Protein AF-A0A096MB91-F1 (afdb_monomer_lite)

Radius of gyration: 25.68 Å; chains: 1; bounding box: 75×28×71 Å

Structure (mmCIF, N/CA/C/O backbone):
data_AF-A0A096MB91-F1
#
_entry.id   AF-A0A096MB91-F1
#
loop_
_atom_site.group_PDB
_atom_site.id
_atom_site.type_symbol
_atom_site.label_atom_id
_atom_site.label_alt_id
_atom_site.label_comp_id
_atom_site.label_asym_id
_atom_site.label_entity_id
_atom_site.label_seq_id
_atom_site.pdbx_PDB_ins_code
_atom_site.Cartn_x
_atom_site.Cartn_y
_atom_site.Cartn_z
_atom_site.occupancy
_atom_site.B_iso_or_equiv
_atom_site.auth_seq_id
_atom_site.auth_comp_id
_atom_site.auth_asym_id
_atom_site.auth_atom_id
_atom_site.pdbx_PDB_model_num
ATOM 1 N N . LEU A 1 1 ? -35.363 -5.393 25.969 1.00 53.12 1 LEU A N 1
ATOM 2 C CA . LEU A 1 1 ? -35.606 -4.004 25.509 1.00 53.12 1 LEU A CA 1
ATOM 3 C C . LEU A 1 1 ? -35.538 -3.944 23.986 1.00 53.12 1 LEU A C 1
ATOM 5 O O . LEU A 1 1 ? -34.618 -4.554 23.445 1.00 53.12 1 LEU A O 1
ATOM 9 N N . PRO A 1 2 ? -36.449 -3.215 23.316 1.00 60.97 2 PRO A N 1
ATOM 10 C CA . PRO A 1 2 ? -36.319 -2.873 21.897 1.00 60.97 2 PRO A CA 1
ATOM 11 C C . PRO A 1 2 ? -34.990 -2.137 21.621 1.00 60.97 2 PRO A C 1
ATOM 13 O O . PRO A 1 2 ? -34.540 -1.407 22.509 1.00 60.97 2 PRO A O 1
ATOM 16 N N . PRO A 1 3 ? -34.371 -2.281 20.432 1.00 60.69 3 PRO A N 1
ATOM 17 C CA . PRO A 1 3 ? -33.081 -1.657 20.105 1.00 60.69 3 PRO A CA 1
ATOM 18 C C . PRO A 1 3 ? -33.060 -0.135 20.301 1.00 60.69 3 PRO A C 1
ATOM 20 O O . PRO A 1 3 ? -32.132 0.398 20.900 1.00 60.69 3 PRO A O 1
ATOM 23 N N . THR A 1 4 ? -34.127 0.554 19.895 1.00 62.97 4 THR A N 1
ATOM 24 C CA . THR A 1 4 ? -34.265 2.016 20.013 1.00 62.97 4 THR A CA 1
ATOM 25 C C . THR A 1 4 ? -34.178 2.505 21.458 1.00 62.97 4 THR A C 1
ATOM 27 O O . THR A 1 4 ? -33.422 3.424 21.754 1.00 62.97 4 THR A O 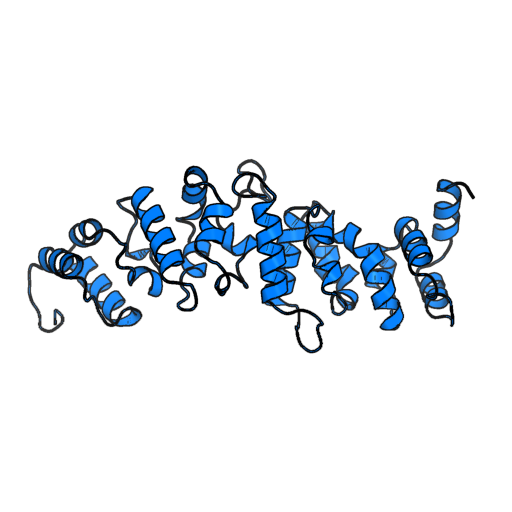1
ATOM 30 N N . ARG A 1 5 ? -34.839 1.815 22.395 1.00 73.69 5 ARG A N 1
ATOM 31 C CA . ARG A 1 5 ? -34.788 2.174 23.822 1.00 73.69 5 ARG A CA 1
ATOM 32 C C . ARG A 1 5 ? -33.426 1.923 24.476 1.00 73.69 5 ARG A C 1
ATOM 34 O O . ARG A 1 5 ? -33.130 2.532 25.497 1.00 73.69 5 ARG A O 1
ATOM 41 N N . LYS A 1 6 ? -32.602 1.017 23.928 1.00 76.12 6 LYS A N 1
ATOM 42 C CA . LYS A 1 6 ? -31.232 0.796 24.427 1.00 76.12 6 LYS A CA 1
ATOM 43 C C . LYS A 1 6 ? -30.333 1.982 24.090 1.00 76.12 6 LYS A C 1
ATOM 45 O O . LYS A 1 6 ? -29.601 2.437 24.958 1.00 76.12 6 LYS A O 1
ATOM 50 N N . SER A 1 7 ? -30.414 2.485 22.858 1.00 80.19 7 SER A N 1
ATOM 51 C CA . SER A 1 7 ? -29.640 3.658 22.444 1.00 80.19 7 SER A CA 1
ATOM 52 C C . SER A 1 7 ? -30.060 4.905 23.225 1.00 80.19 7 SER A C 1
ATOM 54 O O . SER A 1 7 ? -29.199 5.603 23.745 1.00 80.19 7 SER A O 1
ATOM 56 N N . GLU A 1 8 ? -31.362 5.148 23.407 1.00 83.62 8 GLU A N 1
ATOM 57 C CA . GLU A 1 8 ? -31.854 6.275 24.220 1.00 83.62 8 GLU A CA 1
ATOM 58 C C . GLU A 1 8 ? -31.266 6.271 25.639 1.00 83.62 8 GLU A C 1
ATOM 60 O O . GLU A 1 8 ? -30.781 7.299 26.101 1.00 83.62 8 GLU A O 1
ATOM 65 N N . LEU A 1 9 ? -31.245 5.108 26.299 1.00 84.12 9 LEU A N 1
ATOM 66 C CA . LEU A 1 9 ? -30.725 4.970 27.659 1.00 84.12 9 LEU A CA 1
ATOM 67 C C . LEU A 1 9 ? -29.193 5.055 27.731 1.00 84.12 9 LEU A C 1
ATOM 69 O O . LEU A 1 9 ? -28.655 5.654 28.652 1.00 84.12 9 LEU A O 1
ATOM 73 N N . LEU A 1 10 ? -28.467 4.491 26.763 1.00 87.88 10 LEU A N 1
ATOM 74 C CA . LEU A 1 10 ? -27.007 4.637 26.718 1.00 87.88 10 LEU A CA 1
ATOM 75 C C . LEU A 1 10 ? -26.597 6.097 26.508 1.00 87.88 10 LEU A C 1
ATOM 77 O O . LEU A 1 10 ? -25.613 6.550 27.080 1.00 87.88 10 LEU A O 1
ATOM 81 N N . ASN A 1 11 ? -27.371 6.849 25.728 1.00 89.12 11 ASN A N 1
ATOM 82 C CA . ASN A 1 11 ? -27.083 8.247 25.426 1.00 89.12 11 ASN A CA 1
ATOM 83 C C . ASN A 1 11 ? -27.442 9.227 26.556 1.00 89.12 11 ASN A C 1
ATOM 85 O O . ASN A 1 11 ? -27.149 10.413 26.423 1.00 89.12 11 ASN A O 1
ATOM 89 N N . THR A 1 12 ? -28.032 8.766 27.667 1.00 91.56 12 THR A N 1
ATOM 90 C CA . THR A 1 12 ? -28.132 9.584 28.891 1.00 91.56 12 THR A CA 1
ATOM 91 C C . THR A 1 12 ? -26.859 9.549 29.736 1.00 91.56 12 THR A C 1
ATOM 93 O O . THR A 1 12 ? -26.732 10.354 30.651 1.00 91.56 12 THR A O 1
ATOM 96 N N . ILE A 1 13 ? -25.943 8.616 29.458 1.00 93.06 13 ILE A N 1
ATOM 97 C CA . ILE A 1 13 ? -24.677 8.442 30.178 1.00 93.06 13 ILE A CA 1
ATOM 98 C C . ILE A 1 13 ? -23.615 9.342 29.531 1.00 93.06 13 ILE A C 1
ATOM 100 O O . ILE A 1 13 ? -23.506 9.402 28.305 1.00 93.06 13 ILE A O 1
ATOM 104 N N . SER A 1 14 ? -22.831 10.052 30.340 1.00 96.25 14 SER A N 1
ATOM 105 C CA . SER A 1 14 ? -21.675 10.827 29.874 1.00 96.25 14 SER A CA 1
ATOM 106 C C . SER A 1 14 ? -20.490 9.927 29.496 1.00 96.25 14 SER A C 1
ATOM 108 O O . SER A 1 14 ? -20.399 8.769 29.906 1.00 96.25 14 SER A O 1
ATOM 110 N N . THR A 1 15 ? -19.526 10.450 28.730 1.00 96.56 15 THR A N 1
ATOM 111 C CA . THR A 1 15 ? -18.317 9.686 28.365 1.00 96.56 15 THR A CA 1
ATOM 112 C C . THR A 1 15 ? -17.527 9.250 29.599 1.00 96.56 15 THR A C 1
ATOM 114 O O . THR A 1 15 ? -17.072 8.108 29.655 1.00 96.56 15 THR A O 1
ATOM 117 N N . SER A 1 16 ? -17.459 10.106 30.620 1.00 96.62 16 SER A N 1
ATOM 118 C CA . SER A 1 16 ? -16.726 9.831 31.854 1.00 96.62 16 SER A CA 1
ATOM 119 C C . SER A 1 16 ? -17.427 8.801 32.738 1.00 96.62 16 SER A C 1
ATOM 121 O O . SER A 1 16 ? -16.762 7.946 33.316 1.00 96.62 16 SER A O 1
ATOM 123 N N . GLU A 1 17 ? -18.762 8.811 32.812 1.00 95.81 17 GLU A N 1
ATOM 124 C CA . GLU A 1 17 ? -19.516 7.756 33.508 1.00 95.81 17 GLU A CA 1
ATOM 125 C C . GLU A 1 17 ? -19.355 6.399 32.811 1.00 95.81 17 GLU A C 1
ATOM 127 O O . GLU A 1 17 ? -19.150 5.383 33.478 1.00 95.81 17 GLU A O 1
ATOM 132 N N . LEU A 1 18 ? -19.380 6.372 31.472 1.00 95.44 18 LEU A N 1
ATOM 133 C CA . LEU A 1 18 ? -19.107 5.147 30.721 1.00 95.44 18 LEU A CA 1
ATOM 134 C C . LEU A 1 18 ? -17.671 4.654 30.963 1.00 95.44 18 LEU A C 1
ATOM 136 O O . LEU A 1 18 ? -17.459 3.458 31.151 1.00 95.44 18 LEU A O 1
ATOM 140 N N . SER A 1 19 ? -16.695 5.562 31.015 1.00 95.50 19 SER A N 1
ATOM 141 C CA . SER A 1 19 ? -15.292 5.235 31.302 1.00 95.50 19 SER A CA 1
ATOM 142 C C . SER A 1 19 ? -15.149 4.622 32.697 1.00 95.50 19 SER A C 1
ATOM 144 O O . SER A 1 19 ? -14.591 3.535 32.856 1.00 95.50 19 SER A O 1
ATOM 146 N N . GLN A 1 20 ? -15.760 5.248 33.707 1.00 94.75 20 GLN A N 1
ATOM 147 C CA . GLN A 1 20 ? -15.794 4.729 35.075 1.00 94.75 20 GLN A CA 1
ATOM 148 C C . GLN A 1 20 ? -16.428 3.341 35.161 1.00 94.75 20 GLN A C 1
ATOM 150 O O . GLN A 1 20 ? -15.918 2.501 35.902 1.00 94.75 20 GLN A O 1
ATOM 155 N N . PHE A 1 21 ? -17.509 3.093 34.414 1.00 93.31 21 PHE A N 1
ATOM 156 C CA . PHE A 1 21 ? -18.155 1.783 34.349 1.00 93.31 21 PHE A CA 1
ATOM 157 C C . PHE A 1 21 ? -17.230 0.721 33.746 1.00 93.31 21 PHE A C 1
ATOM 159 O O . PHE A 1 21 ? -17.054 -0.338 34.344 1.00 93.31 21 PHE A O 1
ATOM 166 N N . LEU A 1 22 ? -16.608 1.006 32.599 1.00 93.81 22 LEU A N 1
ATOM 167 C CA . LEU A 1 22 ? -15.725 0.058 31.910 1.00 93.81 22 LEU A CA 1
ATOM 168 C C . LEU A 1 22 ? -14.467 -0.281 32.720 1.00 93.81 22 LEU A C 1
ATOM 170 O O . LEU A 1 22 ? -13.930 -1.377 32.579 1.00 93.81 22 LEU A O 1
ATOM 174 N N . ASN A 1 23 ? -14.042 0.621 33.604 1.00 91.81 23 ASN A N 1
ATOM 175 C CA . ASN A 1 23 ? -12.899 0.419 34.491 1.00 91.81 23 ASN A CA 1
ATOM 176 C C . ASN A 1 23 ? -13.231 -0.414 35.747 1.00 91.81 23 ASN A C 1
ATOM 178 O O . ASN A 1 23 ? -12.327 -0.729 36.523 1.00 91.81 23 ASN A O 1
ATOM 182 N N . GLN A 1 24 ? -14.500 -0.775 35.983 1.00 91.25 24 GLN A N 1
ATOM 183 C CA . GLN A 1 24 ? -14.873 -1.612 37.127 1.00 91.25 24 GLN A CA 1
ATOM 184 C C . GLN A 1 24 ? -14.470 -3.083 36.921 1.00 91.25 24 GLN A C 1
ATOM 186 O O . GLN A 1 24 ? -14.603 -3.621 35.814 1.00 91.25 24 GLN A O 1
ATOM 191 N N . PRO A 1 25 ? -14.065 -3.797 37.990 1.00 85.62 25 PRO A N 1
ATOM 192 C CA . PRO A 1 25 ? -13.797 -5.230 37.920 1.00 85.62 25 PRO A CA 1
ATOM 193 C C . PRO A 1 25 ? -14.991 -6.012 37.354 1.00 85.62 25 PRO A C 1
ATOM 195 O O . PRO A 1 25 ? -16.109 -5.917 37.853 1.00 85.62 25 PRO A O 1
ATOM 198 N N . GLY A 1 26 ? -14.749 -6.806 36.308 1.00 82.19 26 GLY A N 1
ATOM 199 C CA . GLY A 1 26 ? -15.768 -7.649 35.674 1.00 82.19 26 GLY A CA 1
ATOM 200 C C . GLY A 1 26 ? -16.639 -6.960 34.615 1.00 82.19 26 GLY A C 1
ATOM 201 O O . GLY A 1 26 ? -17.334 -7.669 33.884 1.00 82.19 26 GLY A O 1
ATOM 202 N N . ALA A 1 27 ? -16.559 -5.631 34.454 1.00 82.94 27 ALA A N 1
ATOM 203 C CA . ALA A 1 27 ? -17.330 -4.896 33.442 1.00 82.94 27 ALA A CA 1
ATOM 204 C C . ALA A 1 27 ? -16.991 -5.324 32.004 1.00 82.94 27 ALA A C 1
ATOM 206 O O . ALA A 1 27 ? -17.861 -5.379 31.140 1.00 82.94 27 ALA A O 1
ATOM 207 N N . ILE A 1 28 ? -15.733 -5.699 31.768 1.00 83.94 28 ILE A N 1
ATOM 208 C CA . ILE A 1 28 ? -15.209 -6.123 30.464 1.00 83.94 28 ILE A CA 1
ATOM 209 C C . ILE A 1 28 ? -15.199 -7.649 30.259 1.00 83.94 28 ILE A C 1
ATOM 211 O O . ILE A 1 28 ? -14.559 -8.149 29.338 1.00 83.94 28 ILE A O 1
ATOM 215 N N . SER A 1 29 ? -15.893 -8.413 31.110 1.00 80.94 29 SER A N 1
ATOM 216 C CA . SER A 1 29 ? -15.896 -9.886 31.051 1.00 80.94 29 SER A CA 1
ATOM 217 C C . SER A 1 29 ? -16.543 -10.463 29.783 1.00 80.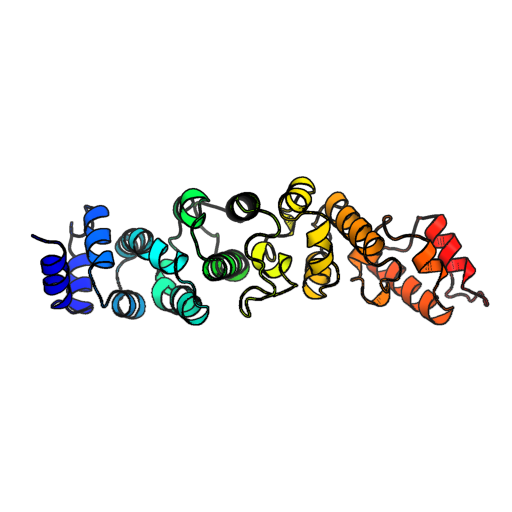94 29 SER A C 1
ATOM 219 O O . SER A 1 29 ? -16.182 -11.563 29.365 1.00 80.94 29 SER A O 1
ATOM 221 N N . ASN A 1 30 ? -17.457 -9.724 29.145 1.00 82.69 30 ASN A N 1
ATOM 222 C CA . ASN A 1 30 ? -18.111 -10.116 27.898 1.00 82.69 30 ASN A CA 1
ATOM 223 C C . ASN A 1 30 ? -17.874 -9.072 26.796 1.00 82.69 30 ASN A C 1
ATOM 225 O O . ASN A 1 30 ? -18.525 -8.028 26.755 1.00 82.69 30 ASN A O 1
ATOM 229 N N . SER A 1 31 ? -16.975 -9.376 25.856 1.00 82.69 31 SER A N 1
ATOM 230 C CA . SER A 1 31 ? -16.643 -8.483 24.735 1.00 82.69 31 SER A CA 1
ATOM 231 C C . SER A 1 31 ? -17.836 -8.169 23.823 1.00 82.69 31 SER A C 1
ATOM 233 O O . SER A 1 31 ? -17.898 -7.083 23.248 1.00 82.69 31 SER A O 1
ATOM 235 N N . SER A 1 32 ? -18.817 -9.072 23.722 1.00 87.56 32 SER A N 1
ATOM 236 C CA . SER A 1 32 ? -20.010 -8.853 22.893 1.00 87.56 32 SER A CA 1
ATOM 237 C C . SER A 1 32 ? -20.884 -7.728 23.446 1.00 87.56 32 SER A C 1
ATOM 239 O O . SER A 1 32 ? -21.400 -6.915 22.678 1.00 87.56 32 SER A O 1
ATOM 241 N N . ASP A 1 33 ? -21.003 -7.635 24.772 1.00 88.31 33 ASP A N 1
ATOM 242 C CA . ASP A 1 33 ? -21.775 -6.578 25.430 1.00 88.31 33 ASP A CA 1
ATOM 243 C C . ASP A 1 33 ? -21.104 -5.213 25.239 1.00 88.31 33 ASP A C 1
ATOM 245 O O . ASP A 1 33 ? -21.784 -4.224 24.958 1.00 88.31 33 ASP A O 1
ATOM 249 N N . ILE A 1 34 ? -19.766 -5.168 25.268 1.00 91.88 34 ILE A N 1
ATOM 250 C CA . ILE A 1 34 ? -18.999 -3.950 24.973 1.00 91.88 34 ILE A CA 1
ATOM 251 C C . ILE A 1 34 ? -19.259 -3.473 23.541 1.00 91.88 34 ILE A C 1
ATOM 253 O O . ILE A 1 34 ? -19.520 -2.290 23.315 1.00 91.88 34 ILE A O 1
ATOM 257 N N . CYS A 1 35 ? -19.282 -4.382 22.565 1.00 93.38 35 CYS A N 1
ATOM 258 C CA . CYS A 1 35 ? -19.583 -4.001 21.187 1.00 93.38 35 CYS A CA 1
ATOM 259 C C . CYS A 1 35 ? -21.024 -3.503 21.010 1.00 93.38 35 CYS A C 1
ATOM 261 O O . CYS A 1 35 ? -21.275 -2.584 20.224 1.00 93.38 35 CYS A O 1
ATOM 263 N N . ILE A 1 36 ? -21.980 -4.048 21.768 1.00 90.62 36 ILE A N 1
ATOM 264 C CA . ILE A 1 36 ? -23.357 -3.537 21.794 1.00 90.62 36 ILE A CA 1
ATOM 265 C C . ILE A 1 36 ? -23.394 -2.106 22.348 1.00 90.62 36 ILE A C 1
ATOM 267 O O . ILE A 1 36 ? -24.113 -1.276 21.796 1.00 90.62 36 ILE A O 1
ATOM 271 N N . ILE A 1 37 ? -22.608 -1.787 23.380 1.00 92.44 37 ILE A N 1
ATOM 272 C CA . ILE A 1 37 ? -22.522 -0.420 23.915 1.00 92.44 37 ILE A CA 1
ATOM 273 C C . ILE A 1 37 ? -22.022 0.543 22.833 1.00 92.44 37 ILE A C 1
ATOM 275 O O . ILE A 1 37 ? -22.740 1.472 22.466 1.00 92.44 37 ILE A O 1
ATOM 279 N N . PHE A 1 38 ? -20.840 0.294 22.264 1.00 93.88 38 PHE A N 1
ATOM 280 C CA . PHE A 1 38 ? -20.224 1.214 21.299 1.00 93.88 38 PHE A CA 1
ATOM 281 C C . PHE A 1 38 ? -20.988 1.323 19.972 1.00 93.88 38 PHE A C 1
ATOM 283 O O . PHE A 1 38 ? -20.946 2.363 19.323 1.00 93.88 38 PHE A O 1
ATOM 290 N N . SER A 1 39 ? -21.747 0.296 19.581 1.00 90.50 39 SER A N 1
ATOM 291 C CA . SER A 1 39 ? -22.627 0.376 18.404 1.00 90.50 39 SER A CA 1
ATOM 292 C C . SER A 1 39 ? -23.898 1.202 18.629 1.00 90.50 39 SER A C 1
ATOM 294 O O . SER A 1 39 ? -24.522 1.616 17.655 1.00 90.50 39 SER A O 1
ATOM 296 N N . ASN A 1 40 ? -24.295 1.450 19.883 1.00 91.12 40 ASN A N 1
ATOM 297 C CA . ASN A 1 40 ? -25.529 2.171 20.226 1.00 91.12 40 ASN A CA 1
ATOM 298 C C . ASN A 1 40 ? -25.283 3.506 20.954 1.00 91.12 40 ASN A C 1
ATOM 300 O O . ASN A 1 40 ? -26.252 4.210 21.257 1.00 91.12 40 ASN A O 1
ATOM 304 N N . TYR A 1 41 ? -24.022 3.851 21.232 1.00 93.88 41 TYR A N 1
ATOM 305 C CA . TYR A 1 41 ? -23.620 5.058 21.950 1.00 93.88 41 TYR A CA 1
ATOM 306 C C . TYR A 1 41 ? -23.159 6.161 20.986 1.00 93.88 41 TYR A C 1
ATOM 308 O O . TYR A 1 41 ? -22.119 6.045 20.333 1.00 93.88 41 TYR A O 1
ATOM 316 N N . ASN A 1 42 ? -23.916 7.258 20.914 1.00 92.75 42 ASN A N 1
ATOM 317 C CA . ASN A 1 42 ? -23.698 8.342 19.949 1.00 92.75 42 ASN A CA 1
ATOM 318 C C . ASN A 1 42 ? -22.404 9.113 20.225 1.00 92.75 42 ASN A C 1
ATOM 320 O O . ASN A 1 42 ? -21.758 9.587 19.294 1.00 92.75 42 ASN A O 1
ATOM 324 N N . ASN A 1 43 ? -21.992 9.199 21.492 1.00 94.75 43 ASN A N 1
ATOM 325 C CA . ASN A 1 43 ? -20.764 9.884 21.895 1.00 94.75 43 ASN A CA 1
ATOM 326 C C . ASN A 1 43 ? -19.524 8.976 21.826 1.00 94.75 43 ASN A C 1
ATOM 328 O O . ASN A 1 43 ? -18.495 9.313 22.407 1.00 94.75 43 ASN A O 1
ATOM 332 N N . THR A 1 44 ? -19.589 7.848 21.104 1.00 95.75 44 THR A N 1
ATOM 333 C CA . THR A 1 44 ? -18.430 6.972 20.859 1.00 95.75 44 THR A CA 1
ATOM 334 C C . THR A 1 44 ? -17.207 7.737 20.339 1.00 95.75 44 THR A C 1
ATOM 336 O O . THR A 1 44 ? -16.136 7.539 20.907 1.00 95.75 44 THR A O 1
ATOM 339 N N . PRO A 1 45 ? -17.309 8.646 19.343 1.00 94.81 45 PRO A N 1
ATOM 340 C CA . PRO A 1 45 ? -16.156 9.438 18.914 1.00 94.81 45 PRO A CA 1
ATOM 341 C C . PRO A 1 45 ? -15.528 10.233 20.065 1.00 94.81 45 PRO A C 1
ATOM 343 O O . PRO A 1 45 ? -14.343 10.080 20.330 1.00 94.81 45 PRO A O 1
ATOM 346 N N . SER A 1 46 ? -16.336 10.988 20.816 1.00 96.00 46 SER A N 1
ATOM 347 C CA . SER A 1 46 ? -15.853 11.792 21.946 1.00 96.00 46 SER A CA 1
ATOM 348 C C . SER A 1 46 ? -15.230 10.935 23.053 1.00 96.00 46 SER A C 1
ATOM 350 O O . SER A 1 46 ? -14.205 11.310 23.614 1.00 96.00 46 SER A O 1
ATOM 352 N N . PHE A 1 47 ? -15.806 9.761 23.334 1.00 97.50 47 PHE A N 1
ATOM 353 C CA . PHE A 1 47 ? -15.246 8.806 24.288 1.00 97.50 47 PHE A CA 1
ATOM 354 C C . PHE A 1 47 ? -13.845 8.355 23.865 1.00 97.50 47 PHE A C 1
ATOM 356 O O . PHE A 1 47 ? -12.906 8.432 24.648 1.00 97.50 47 PHE A O 1
ATOM 363 N N . LEU A 1 48 ? -13.697 7.902 22.616 1.00 97.50 48 LEU A N 1
ATOM 364 C CA . LEU A 1 48 ? -12.426 7.385 22.105 1.00 97.50 48 LEU A CA 1
ATOM 365 C C . LEU A 1 48 ? -11.334 8.464 22.078 1.00 97.50 48 LEU A C 1
ATOM 367 O O . LEU A 1 48 ? -10.163 8.163 22.296 1.00 97.50 48 LEU A O 1
ATOM 371 N N . GLU A 1 49 ? -11.721 9.712 21.819 1.00 95.56 49 GLU A N 1
ATOM 372 C CA . GLU A 1 49 ? -10.807 10.851 21.748 1.00 95.56 49 GLU A CA 1
ATOM 373 C C . GLU A 1 49 ? -10.346 11.335 23.131 1.00 95.56 49 GLU A C 1
ATOM 375 O O . GLU A 1 49 ? -9.172 11.672 23.288 1.00 95.56 49 GLU A O 1
ATOM 380 N N . ASN A 1 50 ? -11.248 11.372 24.121 1.00 95.75 50 ASN A N 1
ATOM 381 C CA . ASN A 1 50 ? -11.023 12.115 25.367 1.00 95.75 50 ASN A CA 1
ATOM 382 C C . ASN A 1 50 ? -10.871 11.246 26.623 1.00 95.75 50 ASN A C 1
ATOM 384 O O . ASN A 1 50 ? -10.279 11.709 27.597 1.00 95.75 50 ASN A O 1
ATOM 388 N N . GLU A 1 51 ? -11.394 10.018 26.639 1.00 96.38 51 GLU A N 1
ATOM 389 C CA . GLU A 1 51 ? -11.380 9.180 27.841 1.00 96.38 51 GLU A CA 1
ATOM 390 C C . GLU A 1 51 ? -10.112 8.319 27.921 1.00 96.38 51 GLU A C 1
ATOM 392 O O . GLU A 1 51 ? -9.732 7.618 26.976 1.00 96.38 51 GLU A O 1
ATOM 397 N N . ASP A 1 52 ? -9.464 8.342 29.087 1.00 93.69 52 ASP A N 1
ATOM 398 C CA . ASP A 1 52 ? -8.324 7.483 29.398 1.00 93.69 52 ASP A CA 1
ATOM 399 C C . ASP A 1 52 ? -8.811 6.213 30.103 1.00 93.69 52 ASP A C 1
ATOM 401 O O . ASP A 1 52 ? -9.291 6.252 31.237 1.00 93.69 52 ASP A O 1
ATOM 405 N N . VAL A 1 53 ? -8.703 5.078 29.412 1.00 95.00 53 VAL A N 1
ATOM 406 C CA . VAL A 1 53 ? -9.037 3.752 29.947 1.00 95.00 53 VAL A CA 1
ATOM 407 C C . VAL A 1 53 ? -7.807 2.841 29.932 1.00 95.00 53 VAL A C 1
ATOM 409 O O . VAL A 1 53 ? -6.961 2.987 29.046 1.00 95.00 53 VAL A O 1
ATOM 412 N N . PRO A 1 54 ? -7.681 1.886 30.868 1.00 95.25 54 PRO A N 1
ATOM 413 C CA . PRO A 1 54 ? -6.577 0.931 30.908 1.00 95.25 54 PRO A CA 1
ATOM 414 C C . PRO A 1 54 ? -6.401 0.110 29.617 1.00 95.25 54 PRO A C 1
ATOM 416 O O . PRO A 1 54 ? -7.308 -0.035 28.796 1.00 95.25 54 PRO A O 1
ATOM 419 N N . ASP A 1 55 ? -5.203 -0.442 29.417 1.00 95.12 55 ASP A N 1
ATOM 420 C CA . ASP A 1 55 ? -4.823 -1.117 28.167 1.00 95.12 55 ASP A CA 1
ATOM 421 C C . ASP A 1 55 ? -5.628 -2.387 27.861 1.00 95.12 55 ASP A C 1
ATOM 423 O O . ASP A 1 55 ? -5.897 -2.683 26.697 1.00 95.12 55 ASP A O 1
ATOM 427 N N . ASP A 1 56 ? -6.030 -3.135 28.883 1.00 93.62 56 ASP A N 1
ATOM 428 C CA . ASP A 1 56 ? -6.942 -4.275 28.767 1.00 93.62 56 ASP A CA 1
ATOM 429 C C . ASP A 1 56 ? -8.334 -3.842 28.284 1.00 93.62 56 ASP A C 1
ATOM 431 O O . ASP A 1 56 ? -8.895 -4.479 27.391 1.00 93.62 56 ASP A O 1
ATOM 435 N N . VAL A 1 57 ? -8.841 -2.704 28.767 1.00 95.19 57 VAL A N 1
ATOM 436 C CA . VAL A 1 57 ? -10.093 -2.107 28.280 1.00 95.19 57 VAL A CA 1
ATOM 437 C C . VAL A 1 57 ? -9.944 -1.667 26.818 1.00 95.19 57 VAL A C 1
ATOM 439 O O . VAL A 1 57 ? -10.780 -2.014 25.981 1.00 95.19 57 VAL A O 1
ATOM 442 N N . ARG A 1 58 ? -8.847 -0.986 26.452 1.00 96.12 58 ARG A N 1
ATOM 443 C CA . ARG A 1 58 ? -8.585 -0.566 25.057 1.00 96.12 58 ARG A CA 1
ATOM 444 C C . ARG A 1 58 ? -8.564 -1.738 24.079 1.00 96.12 58 ARG A C 1
ATOM 446 O O . ARG A 1 58 ? -9.131 -1.630 22.990 1.00 96.12 58 ARG A O 1
ATOM 453 N N . ARG A 1 59 ? -7.936 -2.855 24.467 1.00 95.19 59 ARG A N 1
ATOM 454 C CA . ARG A 1 59 ? -7.874 -4.094 23.668 1.00 95.19 59 ARG A CA 1
ATOM 455 C C . ARG A 1 59 ? -9.258 -4.670 23.376 1.00 95.19 59 ARG A C 1
ATOM 457 O O . ARG A 1 59 ? -9.443 -5.273 22.325 1.00 95.19 59 ARG A O 1
ATOM 464 N N . ILE A 1 60 ? -10.218 -4.477 24.278 1.00 95.31 60 ILE A N 1
ATOM 465 C CA . ILE A 1 60 ? -11.591 -4.974 24.129 1.00 95.31 60 ILE A CA 1
ATOM 466 C C . ILE A 1 60 ? -12.450 -3.997 23.321 1.00 95.31 60 ILE A C 1
ATOM 468 O O . ILE A 1 60 ? -13.265 -4.430 22.510 1.00 95.31 60 ILE A O 1
ATOM 472 N N . ILE A 1 61 ? -12.234 -2.688 23.481 1.00 96.81 61 ILE A N 1
ATOM 473 C CA . ILE A 1 61 ? -12.949 -1.651 22.723 1.00 96.81 61 ILE A CA 1
ATOM 474 C C . ILE A 1 61 ? -12.566 -1.679 21.242 1.00 96.81 61 ILE A C 1
ATOM 476 O O . ILE A 1 61 ? -13.446 -1.592 20.384 1.00 96.81 61 ILE A O 1
ATOM 480 N N . LEU A 1 62 ? -11.271 -1.793 20.926 1.00 97.50 62 LEU A N 1
ATOM 481 C CA . LEU A 1 62 ? -10.770 -1.647 19.557 1.00 97.50 62 LEU A CA 1
ATOM 482 C C . LEU A 1 62 ? -11.508 -2.549 18.543 1.00 97.50 62 LEU A C 1
ATOM 484 O O . LEU A 1 62 ? -12.017 -1.998 17.566 1.00 97.50 62 LEU A O 1
ATOM 488 N N . PRO A 1 63 ? -11.659 -3.874 18.750 1.00 96.75 63 PRO A N 1
ATOM 489 C CA . PRO A 1 63 ? -12.421 -4.732 17.840 1.00 96.75 63 PRO A CA 1
ATOM 490 C C . PRO A 1 63 ? -13.857 -4.272 17.571 1.00 96.75 63 PRO A C 1
ATOM 492 O O . PRO A 1 63 ? -14.369 -4.492 16.475 1.00 96.75 63 PRO A O 1
ATOM 495 N N . CYS A 1 64 ? -14.507 -3.637 18.549 1.00 96.31 64 CYS A N 1
ATOM 496 C CA . CYS A 1 64 ? -15.891 -3.189 18.436 1.00 96.31 64 CYS A CA 1
ATOM 497 C C . CYS A 1 64 ? -16.042 -1.957 17.538 1.00 96.31 64 CYS A C 1
ATOM 499 O O . CYS A 1 64 ? -17.029 -1.835 16.815 1.00 96.31 64 CYS A O 1
ATOM 501 N N . VAL A 1 65 ? -15.069 -1.045 17.581 1.00 96.75 65 VAL A N 1
ATOM 502 C CA . VAL A 1 65 ? -15.105 0.220 16.828 1.00 96.75 65 VAL A CA 1
ATOM 503 C C . VAL A 1 65 ? -14.296 0.163 15.533 1.00 96.75 65 VAL A C 1
ATOM 505 O O . VAL A 1 65 ? -14.484 1.000 14.653 1.00 96.75 65 VAL A O 1
ATOM 508 N N . TRP A 1 66 ? -13.438 -0.846 15.366 1.00 97.62 66 TRP A N 1
ATOM 509 C CA . TRP A 1 66 ? -12.603 -1.020 14.179 1.00 97.62 66 TRP A CA 1
ATOM 510 C C . TRP A 1 66 ? -13.392 -1.065 12.859 1.00 97.62 66 TRP A C 1
ATOM 512 O O . TRP A 1 66 ? -13.023 -0.339 11.932 1.00 97.62 66 TRP A O 1
ATOM 522 N N . PRO A 1 67 ? -14.527 -1.790 12.756 1.00 96.50 67 PRO A N 1
ATOM 523 C CA . PRO A 1 67 ? -15.344 -1.767 11.544 1.00 96.50 67 PRO A CA 1
ATOM 524 C C . PRO A 1 67 ? -15.891 -0.374 11.193 1.00 96.50 67 PRO A C 1
ATOM 526 O O . PRO A 1 67 ? -16.078 -0.075 10.017 1.00 96.50 67 PRO A O 1
ATOM 529 N N . LEU A 1 68 ? -16.125 0.499 12.181 1.00 95.19 68 LEU A N 1
ATOM 530 C CA . LEU A 1 68 ? -16.614 1.864 11.941 1.00 95.19 68 LEU A CA 1
ATOM 531 C C . LEU A 1 68 ? -15.547 2.720 11.244 1.00 95.19 68 LEU A C 1
ATOM 533 O O . LEU A 1 68 ? -15.851 3.459 10.304 1.00 95.19 68 LEU A O 1
ATOM 537 N N . ALA A 1 69 ? -14.287 2.569 11.661 1.00 97.00 69 ALA A N 1
ATOM 538 C CA . ALA A 1 69 ? -13.152 3.217 11.012 1.00 97.00 69 ALA A CA 1
ATOM 539 C C . ALA A 1 69 ? -12.937 2.680 9.590 1.00 97.00 69 ALA A C 1
ATOM 541 O O . ALA A 1 69 ? -12.788 3.460 8.651 1.00 97.00 69 ALA A O 1
ATOM 542 N N . LEU A 1 70 ? -12.994 1.356 9.412 1.00 98.00 70 LEU A N 1
ATOM 543 C CA . LEU A 1 70 ? -12.795 0.708 8.114 1.00 98.00 70 LEU A CA 1
ATOM 544 C C . LEU A 1 70 ? -13.896 1.020 7.090 1.00 98.00 70 LEU A C 1
ATOM 546 O O . LEU A 1 70 ? -13.613 1.103 5.899 1.00 98.00 70 LEU A O 1
ATOM 550 N N . ASN A 1 71 ? -15.140 1.214 7.528 1.00 96.88 71 ASN A N 1
ATOM 551 C CA . ASN A 1 71 ? -16.263 1.512 6.633 1.00 96.88 71 ASN A CA 1
ATOM 552 C C . ASN A 1 71 ? -16.388 3.004 6.282 1.00 96.88 71 ASN A C 1
ATOM 554 O O . ASN A 1 71 ? -17.205 3.371 5.437 1.00 96.88 71 ASN A O 1
ATOM 558 N N . SER A 1 72 ? -15.600 3.878 6.916 1.00 96.44 72 SER A N 1
ATOM 559 C CA . SER A 1 72 ? -15.649 5.322 6.667 1.00 96.44 72 SER A CA 1
ATOM 560 C C . SER A 1 72 ? -15.204 5.641 5.241 1.00 96.44 72 SER A C 1
ATOM 562 O O . SER A 1 72 ? -14.115 5.259 4.831 1.00 96.44 72 SER A O 1
ATOM 564 N N . ASN A 1 73 ? -16.036 6.344 4.475 1.00 94.94 73 ASN A N 1
ATOM 565 C CA . ASN A 1 73 ? -15.865 6.558 3.031 1.00 94.94 73 ASN A CA 1
ATOM 566 C C . ASN A 1 73 ? -15.563 8.015 2.644 1.00 94.94 73 ASN A C 1
ATOM 568 O O . ASN A 1 73 ? -15.691 8.371 1.480 1.00 94.94 73 ASN A O 1
ATOM 572 N N . ARG A 1 74 ? -15.183 8.852 3.611 1.00 95.81 74 ARG A N 1
ATOM 573 C CA . ARG A 1 74 ? -14.743 10.238 3.397 1.00 95.81 74 ARG A CA 1
ATOM 574 C C . ARG A 1 74 ? -13.353 10.399 3.980 1.00 95.81 74 ARG A C 1
ATOM 576 O O . ARG A 1 74 ? -13.153 10.019 5.136 1.00 95.81 74 ARG A O 1
ATOM 583 N N . ARG A 1 75 ? -12.411 10.988 3.239 1.00 96.44 75 ARG A N 1
ATOM 584 C CA . ARG A 1 75 ? -11.018 11.112 3.703 1.00 96.44 75 ARG A CA 1
ATOM 585 C C . ARG A 1 75 ? -10.898 11.852 5.032 1.00 96.44 75 ARG A C 1
ATOM 587 O O . ARG A 1 75 ? -10.188 11.375 5.907 1.00 96.44 75 ARG A O 1
ATOM 594 N N . SER A 1 76 ? -11.668 12.923 5.237 1.00 97.06 76 SER A N 1
ATOM 595 C CA . SER A 1 76 ? -11.688 13.648 6.515 1.00 97.06 76 SER A CA 1
ATOM 596 C C . SER A 1 76 ? -12.117 12.771 7.697 1.00 97.06 76 SER A C 1
ATOM 598 O O . SER A 1 76 ? -11.506 12.831 8.759 1.00 97.06 76 SER A O 1
ATOM 600 N N . GLU A 1 77 ? -13.129 11.917 7.520 1.00 97.25 77 GLU A N 1
ATOM 601 C CA . GLU A 1 77 ? -13.578 11.001 8.576 1.00 97.25 77 GLU A CA 1
ATOM 602 C C . GLU A 1 77 ? -12.574 9.877 8.824 1.00 97.25 77 GLU A C 1
ATOM 604 O O . GLU A 1 77 ? -12.314 9.528 9.974 1.00 97.25 77 GLU A O 1
ATOM 609 N N . VAL A 1 78 ? -11.977 9.334 7.762 1.00 98.19 78 VAL A N 1
ATOM 610 C CA . VAL A 1 78 ? -10.903 8.338 7.865 1.00 98.19 78 VAL A CA 1
ATOM 611 C C . VAL A 1 78 ? -9.712 8.913 8.637 1.00 98.19 78 VAL A C 1
ATOM 613 O O . VAL A 1 78 ? -9.183 8.263 9.540 1.00 98.19 78 VAL A O 1
ATOM 616 N N . ASP A 1 79 ? -9.318 10.150 8.341 1.00 97.88 79 ASP A N 1
ATOM 617 C CA . ASP A 1 79 ? -8.246 10.832 9.060 1.00 97.88 79 ASP A CA 1
ATOM 618 C C . ASP A 1 79 ? -8.592 11.065 10.533 1.00 97.88 79 ASP A C 1
ATOM 620 O O . ASP A 1 79 ? -7.747 10.813 11.393 1.00 97.88 79 ASP A O 1
ATOM 624 N N . LEU A 1 80 ? -9.825 11.467 10.857 1.00 98.00 80 LEU A N 1
ATOM 625 C CA . LEU A 1 80 ? -10.271 11.587 12.250 1.00 98.00 80 LEU A CA 1
ATOM 626 C C . LEU A 1 80 ? -10.215 10.243 12.986 1.00 98.00 80 LEU A C 1
ATOM 628 O O . LEU A 1 80 ? -9.741 10.184 14.123 1.00 98.00 80 LEU A O 1
ATOM 632 N N . TRP A 1 81 ? -10.635 9.152 12.339 1.00 98.19 81 TRP A N 1
ATOM 633 C CA . TRP A 1 81 ? -10.568 7.811 12.921 1.00 98.19 81 TRP A CA 1
ATOM 634 C C . TRP A 1 81 ? -9.144 7.386 13.267 1.00 98.19 81 TRP A C 1
ATOM 636 O O . TRP A 1 81 ? -8.895 6.970 14.397 1.00 98.19 81 TRP A O 1
ATOM 646 N N . PHE A 1 82 ? -8.207 7.503 12.329 1.00 98.00 82 PHE A N 1
ATOM 647 C CA . PHE A 1 82 ? -6.845 7.000 12.525 1.00 98.00 82 PHE A CA 1
ATOM 648 C C . PHE A 1 82 ? -5.954 7.951 13.331 1.00 98.00 82 PHE A C 1
ATOM 650 O O . PHE A 1 82 ? -5.129 7.489 14.118 1.00 98.00 82 PHE A O 1
ATOM 657 N N . ASN A 1 83 ? -6.100 9.266 13.149 1.00 97.38 83 ASN A N 1
ATOM 658 C CA . ASN A 1 83 ? -5.182 10.243 13.741 1.00 97.38 83 ASN A CA 1
ATOM 659 C C . ASN A 1 83 ? -5.652 10.743 15.117 1.00 97.38 83 ASN A C 1
ATOM 661 O O . ASN A 1 83 ? -4.819 11.191 15.906 1.00 97.38 83 ASN A O 1
ATOM 665 N N . VAL A 1 84 ? -6.961 10.686 15.400 1.00 97.06 84 VAL A N 1
ATOM 666 C CA . VAL A 1 84 ? -7.554 11.238 16.630 1.00 97.06 84 VAL A CA 1
ATOM 667 C C . VAL A 1 84 ? -8.224 10.134 17.448 1.00 97.06 84 VAL A C 1
ATOM 669 O O . VAL A 1 84 ? -7.675 9.731 18.471 1.00 97.06 84 VAL A O 1
ATOM 672 N N . ARG A 1 85 ? -9.343 9.575 16.967 1.00 97.12 85 ARG A N 1
ATOM 673 C CA . ARG A 1 85 ? -10.211 8.654 17.730 1.00 97.12 85 ARG A CA 1
ATOM 674 C C . ARG A 1 85 ? -9.477 7.387 18.165 1.00 97.12 85 ARG A C 1
ATOM 676 O O . ARG A 1 85 ? -9.519 7.005 19.325 1.00 97.12 85 ARG A O 1
ATOM 683 N N . LEU A 1 86 ? -8.772 6.724 17.249 1.00 97.81 86 LEU A N 1
ATOM 684 C CA . LEU A 1 86 ? -8.100 5.453 17.539 1.00 97.81 86 LEU A CA 1
ATOM 685 C C . LEU A 1 86 ? -6.623 5.608 17.881 1.00 97.81 86 LEU A C 1
ATOM 687 O O . LEU A 1 86 ? -5.955 4.599 18.094 1.00 97.81 86 LEU A O 1
ATOM 691 N N . ARG A 1 87 ? -6.095 6.830 17.994 1.00 96.06 87 ARG A N 1
ATOM 692 C CA . ARG A 1 87 ? -4.656 7.071 18.191 1.00 96.06 87 ARG A CA 1
ATOM 693 C C . ARG A 1 87 ? -4.053 6.230 19.325 1.00 96.06 87 ARG A C 1
ATOM 695 O O . ARG A 1 87 ? -2.993 5.637 19.150 1.00 96.06 87 ARG A O 1
ATOM 702 N N . ASN A 1 88 ? -4.753 6.134 20.456 1.00 95.12 88 ASN A N 1
ATOM 703 C CA . ASN A 1 88 ? -4.307 5.378 21.635 1.00 95.12 88 ASN A CA 1
ATOM 704 C C . ASN A 1 88 ? -4.697 3.888 21.604 1.00 95.12 88 ASN A C 1
ATOM 706 O O . ASN A 1 88 ? -4.279 3.116 22.466 1.00 95.12 88 ASN A O 1
ATOM 710 N N . TYR A 1 89 ? -5.479 3.477 20.607 1.00 97.56 89 TYR A N 1
ATOM 711 C CA . TYR A 1 89 ? -6.005 2.125 20.446 1.00 97.56 89 TYR A CA 1
ATOM 712 C C . TYR A 1 89 ? -5.229 1.332 19.391 1.00 97.56 89 TYR A C 1
ATOM 714 O O . TYR A 1 89 ? -5.000 0.144 19.584 1.00 97.56 89 TYR A O 1
ATOM 722 N N . LEU A 1 90 ? -4.762 1.969 18.309 1.00 97.06 90 LEU A N 1
ATOM 723 C CA . LEU A 1 90 ? -4.169 1.273 17.156 1.00 97.06 90 LEU A CA 1
ATOM 724 C C . LEU A 1 90 ? -2.922 0.439 17.494 1.00 97.06 90 LEU A C 1
ATOM 726 O O . LEU A 1 90 ? -2.640 -0.525 16.791 1.00 97.06 90 LEU A O 1
ATOM 730 N N . ARG A 1 91 ? -2.207 0.734 18.590 1.00 95.38 91 ARG A N 1
ATOM 731 C CA . ARG A 1 91 ? -1.092 -0.108 19.076 1.00 95.38 91 ARG A CA 1
ATOM 732 C C . ARG A 1 91 ? -1.518 -1.516 19.517 1.00 95.38 91 ARG A C 1
ATOM 734 O O . ARG A 1 91 ? -0.665 -2.375 19.692 1.00 95.38 91 ARG A O 1
ATOM 741 N N . PHE A 1 92 ? -2.816 -1.737 19.726 1.00 96.25 92 PHE A N 1
ATOM 742 C CA . PHE A 1 92 ? -3.407 -3.018 20.121 1.00 96.25 92 PHE A CA 1
ATOM 743 C C . PHE A 1 92 ? -4.027 -3.781 18.952 1.00 96.25 92 PHE A C 1
ATOM 745 O O . PHE A 1 92 ? -4.770 -4.736 19.181 1.00 96.25 92 PHE A O 1
ATOM 752 N N . LEU A 1 93 ? -3.763 -3.364 17.710 1.00 97.50 93 LEU A N 1
ATOM 753 C CA . LEU A 1 93 ? -4.150 -4.158 16.552 1.00 97.50 93 LEU A CA 1
ATOM 754 C C . LEU A 1 93 ? -3.553 -5.564 16.661 1.00 97.50 93 LEU A C 1
ATOM 756 O O . LEU A 1 93 ? -2.418 -5.753 17.094 1.00 97.50 93 LEU A O 1
ATOM 760 N N . THR A 1 94 ? -4.358 -6.539 16.266 1.00 97.12 94 THR A N 1
ATOM 761 C CA . THR A 1 94 ? -4.031 -7.962 16.247 1.00 97.12 94 THR A CA 1
ATOM 762 C C . THR A 1 94 ? -3.965 -8.440 14.800 1.00 97.12 94 THR A C 1
ATOM 764 O O . THR A 1 94 ? -4.520 -7.813 13.890 1.00 97.12 94 THR A O 1
ATOM 767 N N . LYS A 1 95 ? -3.333 -9.588 14.581 1.00 97.44 95 LYS A N 1
ATOM 768 C CA . LYS A 1 95 ? -3.311 -10.310 13.312 1.00 97.44 95 LYS A CA 1
ATOM 769 C C . LYS A 1 95 ? -4.723 -10.611 12.810 1.00 97.44 95 LYS A C 1
ATOM 771 O O . LYS A 1 95 ? -4.961 -10.560 11.608 1.00 97.44 95 LYS A O 1
ATOM 776 N N . ASP A 1 96 ? -5.674 -10.882 13.708 1.00 97.50 96 ASP A N 1
ATOM 777 C CA . ASP A 1 96 ? -7.086 -11.032 13.330 1.00 97.50 96 ASP A CA 1
ATOM 778 C C . ASP A 1 96 ? -7.666 -9.714 12.798 1.00 97.50 96 ASP A C 1
ATOM 780 O O . ASP A 1 96 ? -8.233 -9.702 11.707 1.00 97.50 96 ASP A O 1
ATOM 784 N N . LEU A 1 97 ? -7.477 -8.596 13.512 1.00 97.69 97 LEU A N 1
ATOM 785 C CA . LEU A 1 97 ? -8.041 -7.287 13.145 1.00 97.69 97 LEU A CA 1
ATOM 786 C C . LEU A 1 97 ? -7.510 -6.737 11.822 1.00 97.69 97 LEU A C 1
ATOM 788 O O . LEU A 1 97 ? -8.222 -5.996 11.140 1.00 97.69 97 LEU A O 1
ATOM 792 N N . ILE A 1 98 ? -6.283 -7.100 11.457 1.00 97.69 98 ILE A N 1
ATOM 793 C CA . ILE A 1 98 ? -5.687 -6.731 10.172 1.00 97.69 98 ILE A CA 1
ATOM 794 C C . ILE A 1 98 ? -5.911 -7.789 9.093 1.00 97.69 98 ILE A C 1
ATOM 796 O O . ILE A 1 98 ? -5.546 -7.546 7.956 1.00 97.69 98 ILE A O 1
ATOM 800 N N . SER A 1 99 ? -6.500 -8.946 9.407 1.00 97.94 99 SER A N 1
ATOM 801 C CA . SER A 1 99 ? -6.682 -10.024 8.433 1.00 97.94 99 SER A CA 1
ATOM 802 C C . SER A 1 99 ? -7.614 -9.621 7.289 1.00 97.94 99 SER A C 1
ATOM 804 O O . SER A 1 99 ? -8.530 -8.809 7.457 1.00 97.94 99 SER A O 1
ATOM 806 N N . PHE A 1 100 ? -7.448 -10.274 6.133 1.00 97.69 100 PHE A N 1
ATOM 807 C CA . PHE A 1 100 ? -8.311 -10.070 4.967 1.00 97.69 100 PHE A CA 1
ATOM 808 C C . PHE A 1 100 ? -9.805 -10.136 5.322 1.00 97.69 100 PHE A C 1
ATOM 810 O O . PHE A 1 100 ? -10.566 -9.263 4.917 1.00 97.69 100 PHE A O 1
ATOM 817 N N . ASN A 1 101 ? -10.223 -11.093 6.158 1.00 97.12 101 ASN A N 1
ATOM 818 C CA . ASN A 1 101 ? -11.628 -11.246 6.540 1.00 97.12 101 ASN A CA 1
ATOM 819 C C . ASN A 1 101 ? -12.215 -10.003 7.223 1.00 97.12 101 ASN A C 1
ATOM 821 O O . ASN A 1 101 ? -13.403 -9.726 7.048 1.00 97.12 101 ASN A O 1
ATOM 825 N N . LYS A 1 102 ? -11.400 -9.257 7.980 1.00 97.44 102 LYS A N 1
ATOM 826 C CA . LYS A 1 102 ? -11.823 -8.026 8.661 1.00 97.44 102 LYS A CA 1
ATOM 827 C C . LYS A 1 102 ? -11.783 -6.806 7.753 1.00 97.44 102 LYS A C 1
ATOM 829 O O . LYS A 1 102 ? -12.623 -5.924 7.904 1.00 97.44 102 LYS A O 1
ATOM 834 N N . VAL A 1 103 ? -10.841 -6.753 6.812 1.00 97.50 103 VAL A N 1
ATOM 835 C CA . VAL A 1 103 ? -10.598 -5.553 5.992 1.00 97.50 103 VAL A CA 1
ATOM 836 C C . VAL A 1 103 ? -11.174 -5.631 4.577 1.00 97.50 103 VAL A C 1
ATOM 838 O O . VAL A 1 103 ? -11.234 -4.609 3.900 1.00 97.50 103 VAL A O 1
ATOM 841 N N . GLN A 1 104 ? -11.635 -6.799 4.117 1.00 96.00 104 GLN A N 1
ATOM 842 C CA . GLN A 1 104 ? -12.121 -7.018 2.744 1.00 96.00 104 GLN A CA 1
ATOM 843 C C . GLN A 1 104 ? -13.226 -6.048 2.303 1.00 96.00 104 GLN A C 1
ATOM 845 O O . GLN A 1 104 ? -13.285 -5.703 1.125 1.00 96.00 104 GLN A O 1
ATOM 850 N N . ASN A 1 105 ? -14.061 -5.595 3.244 1.00 95.44 105 ASN A N 1
ATOM 851 C CA . ASN A 1 105 ? -15.185 -4.684 3.003 1.00 95.44 105 ASN A CA 1
ATOM 852 C C . ASN A 1 105 ? -14.883 -3.234 3.403 1.00 95.44 105 ASN A C 1
ATOM 854 O O . ASN A 1 105 ? -15.784 -2.399 3.378 1.00 95.44 105 ASN A O 1
ATOM 858 N N . SER A 1 106 ? -13.640 -2.931 3.790 1.00 97.69 106 SER A N 1
ATOM 859 C CA . SER A 1 106 ? -13.241 -1.556 4.078 1.00 97.69 106 SER A CA 1
ATOM 860 C C . SER A 1 106 ? -13.405 -0.668 2.845 1.00 97.69 106 SER A C 1
ATOM 862 O O . SER A 1 106 ? -13.275 -1.118 1.700 1.00 97.69 106 SER A O 1
ATOM 864 N N . SER A 1 107 ? -13.688 0.612 3.080 1.00 97.81 107 SER A N 1
ATOM 865 C CA . SER A 1 107 ? -13.648 1.598 2.010 1.00 97.81 107 SER A CA 1
ATOM 866 C C . SER A 1 107 ? -12.219 1.712 1.474 1.00 97.81 107 SER A C 1
ATOM 868 O O . SER A 1 107 ? -11.240 1.524 2.200 1.00 97.81 107 SER A O 1
ATOM 870 N N . CYS A 1 108 ? -12.087 2.083 0.205 1.00 97.75 108 CYS A N 1
ATOM 871 C CA . CYS A 1 108 ? -10.786 2.292 -0.421 1.00 97.75 108 CYS A CA 1
ATOM 872 C C . CYS A 1 108 ? -9.931 3.324 0.331 1.00 97.75 108 CYS A C 1
ATOM 874 O O . CYS A 1 108 ? -8.744 3.104 0.552 1.00 97.75 108 CYS A O 1
ATOM 876 N N . LEU A 1 109 ? -10.550 4.411 0.803 1.00 98.19 109 LEU A N 1
ATOM 877 C CA . LEU A 1 109 ? -9.867 5.466 1.555 1.00 98.19 109 LEU A CA 1
ATOM 878 C C . LEU A 1 109 ? -9.389 4.974 2.924 1.00 98.19 109 LEU A C 1
ATOM 880 O O . LEU A 1 109 ? -8.261 5.259 3.326 1.00 98.19 109 LEU A O 1
ATOM 884 N N . ALA A 1 110 ? -10.221 4.202 3.628 1.00 98.44 110 ALA A N 1
ATOM 885 C CA . ALA A 1 110 ? -9.841 3.610 4.903 1.00 98.44 110 ALA A CA 1
ATOM 886 C C . ALA A 1 110 ? -8.724 2.573 4.727 1.00 98.44 110 ALA A C 1
ATOM 888 O O . ALA A 1 110 ? -7.795 2.533 5.533 1.00 98.44 110 ALA A O 1
ATOM 889 N N . PHE A 1 111 ? -8.766 1.780 3.651 1.00 98.38 111 PHE A N 1
ATOM 890 C CA . PHE A 1 111 ? -7.718 0.812 3.346 1.00 98.38 111 PHE A CA 1
ATOM 891 C C . PHE A 1 111 ? -6.385 1.490 3.004 1.00 98.38 111 PHE A C 1
ATOM 893 O O . PHE A 1 111 ? -5.359 1.124 3.570 1.00 98.38 111 PHE A O 1
ATOM 900 N N . GLN A 1 112 ? -6.386 2.531 2.162 1.00 98.19 112 GLN A N 1
ATOM 901 C CA . GLN A 1 112 ? -5.190 3.345 1.895 1.00 98.19 112 GLN A CA 1
ATOM 902 C C . GLN A 1 112 ? -4.599 3.914 3.192 1.00 98.19 112 GLN A C 1
ATOM 904 O O . GLN A 1 112 ? -3.388 3.851 3.415 1.00 98.19 112 GLN A O 1
ATOM 909 N N . LYS A 1 113 ? -5.451 4.423 4.095 1.00 98.31 113 LYS A N 1
ATOM 910 C CA . LYS A 1 113 ? -5.007 4.937 5.396 1.00 98.31 113 LYS A CA 1
ATOM 911 C C . LYS A 1 113 ? -4.423 3.842 6.287 1.00 98.31 113 LYS A C 1
ATOM 913 O O . LYS A 1 113 ? -3.409 4.086 6.940 1.00 98.31 113 LYS A O 1
ATOM 918 N N . LEU A 1 114 ? -5.017 2.649 6.291 1.00 98.44 114 LEU A N 1
ATOM 919 C CA . LEU A 1 114 ? -4.490 1.482 6.995 1.00 98.44 114 LEU A CA 1
ATOM 920 C C . LEU A 1 114 ? -3.101 1.100 6.470 1.00 98.44 114 LEU A C 1
ATOM 922 O O . LEU A 1 114 ? -2.182 0.951 7.272 1.00 98.44 114 LEU A O 1
ATOM 926 N N . VAL A 1 115 ? -2.927 0.997 5.148 1.00 98.44 115 VAL A N 1
ATOM 927 C CA . VAL A 1 115 ? -1.627 0.705 4.518 1.00 98.44 115 VAL A CA 1
ATOM 928 C C . VAL A 1 115 ? -0.589 1.749 4.918 1.00 98.44 115 VAL A C 1
ATOM 930 O O . VAL A 1 115 ? 0.500 1.394 5.370 1.00 98.44 115 VAL A O 1
ATOM 933 N N . PHE A 1 116 ? -0.931 3.036 4.819 1.00 98.12 116 PHE A N 1
ATOM 934 C CA . PHE A 1 116 ? -0.046 4.121 5.235 1.00 98.12 116 PHE A CA 1
ATOM 935 C C . PHE A 1 116 ? 0.339 4.013 6.716 1.00 98.12 116 PHE A C 1
ATOM 937 O O . PHE A 1 116 ? 1.521 4.068 7.058 1.00 98.12 116 PHE A O 1
ATOM 944 N N . PHE A 1 117 ? -0.645 3.824 7.598 1.00 98.19 117 PHE A N 1
ATOM 945 C CA . PHE A 1 117 ? -0.417 3.706 9.034 1.00 98.19 117 PHE A CA 1
ATOM 946 C C . PHE A 1 117 ? 0.503 2.521 9.353 1.00 98.19 117 PHE A C 1
ATOM 948 O O . PHE A 1 117 ? 1.510 2.701 10.035 1.00 98.19 117 PHE A O 1
ATOM 955 N N . MET A 1 118 ? 0.225 1.342 8.794 1.00 98.19 118 MET A N 1
ATOM 956 C CA . MET A 1 118 ? 1.051 0.145 8.979 1.00 98.19 118 MET A CA 1
ATOM 957 C C . MET A 1 118 ? 2.459 0.300 8.411 1.00 98.19 118 MET A C 1
ATOM 959 O O . MET A 1 118 ? 3.413 -0.277 8.929 1.00 98.19 118 MET A O 1
ATOM 963 N N . GLY A 1 119 ? 2.593 1.062 7.331 1.00 97.50 119 GLY A N 1
ATOM 964 C CA . GLY A 1 119 ? 3.848 1.242 6.623 1.00 97.50 119 GLY A CA 1
ATOM 965 C C . GLY A 1 119 ? 4.754 2.340 7.177 1.00 97.50 119 GLY A C 1
ATOM 966 O O . GLY A 1 119 ? 5.941 2.343 6.852 1.00 97.50 119 GLY A O 1
ATOM 967 N N . LYS A 1 120 ? 4.217 3.310 7.928 1.00 97.00 120 LYS A N 1
ATOM 968 C CA . LYS A 1 120 ? 4.959 4.514 8.352 1.00 97.00 120 LYS A CA 1
ATOM 969 C C . LYS A 1 120 ? 4.855 4.842 9.839 1.00 97.00 120 LYS A C 1
ATOM 971 O O . LYS A 1 120 ? 5.721 5.549 10.340 1.00 97.00 120 LYS A O 1
ATOM 976 N N . ILE A 1 121 ? 3.807 4.387 10.524 1.00 96.62 121 ILE A N 1
ATOM 977 C CA . ILE A 1 121 ? 3.491 4.815 11.897 1.00 96.62 121 ILE A CA 1
ATOM 978 C C . ILE A 1 121 ? 3.492 3.636 12.872 1.00 96.62 121 ILE A C 1
ATOM 980 O O . ILE A 1 121 ? 3.938 3.786 14.007 1.00 96.62 121 ILE A O 1
ATOM 984 N N . PHE A 1 122 ? 2.986 2.473 12.460 1.00 97.00 122 PHE A N 1
ATOM 985 C CA . PHE A 1 122 ? 2.852 1.323 13.344 1.00 97.00 122 PHE A CA 1
ATOM 986 C C . PHE A 1 122 ? 4.214 0.752 13.757 1.00 97.00 122 PHE A C 1
ATOM 988 O O . PHE A 1 122 ? 5.088 0.499 12.925 1.00 97.00 122 PHE A O 1
ATOM 995 N N . THR A 1 123 ? 4.364 0.498 15.056 1.00 95.44 123 THR A N 1
ATOM 996 C CA . THR A 1 123 ? 5.547 -0.145 15.627 1.00 95.44 123 THR A CA 1
ATOM 997 C C . THR A 1 123 ? 5.284 -1.634 15.790 1.00 95.44 123 THR A C 1
ATOM 999 O O . THR A 1 123 ? 4.428 -2.034 16.572 1.00 95.44 123 THR A O 1
ATOM 1002 N N . TYR A 1 124 ? 6.067 -2.459 15.099 1.00 95.56 124 TYR A N 1
ATOM 1003 C CA . TYR A 1 124 ? 5.931 -3.919 15.136 1.00 95.56 124 TYR A CA 1
ATOM 1004 C C . TYR A 1 124 ? 6.570 -4.571 16.379 1.00 95.56 124 TYR A C 1
ATOM 1006 O O . TYR A 1 124 ? 6.439 -5.776 16.583 1.00 95.56 124 TYR A O 1
ATOM 1014 N N . THR A 1 125 ? 7.255 -3.804 17.232 1.00 92.69 125 THR A N 1
ATOM 1015 C CA . THR A 1 125 ? 7.835 -4.306 18.486 1.00 92.69 125 THR A CA 1
ATOM 1016 C C . THR A 1 125 ? 6.743 -4.860 19.399 1.00 92.69 125 THR A C 1
ATOM 1018 O O . THR A 1 125 ? 5.807 -4.143 19.747 1.00 92.69 125 THR A O 1
ATOM 1021 N N . SER A 1 126 ? 6.877 -6.123 19.809 1.00 88.44 126 SER A N 1
ATOM 1022 C CA . SER A 1 126 ? 5.890 -6.841 20.635 1.00 88.44 126 SER A CA 1
ATOM 1023 C C . SER A 1 126 ? 4.512 -7.030 19.977 1.00 88.44 126 SER A C 1
ATOM 1025 O O . SER A 1 126 ? 3.549 -7.362 20.669 1.00 88.44 126 SER A O 1
ATOM 1027 N N . SER A 1 127 ? 4.415 -6.834 18.657 1.00 92.38 127 SER A N 1
ATOM 1028 C CA . SER A 1 127 ? 3.239 -7.190 17.858 1.00 92.38 127 SER A CA 1
ATOM 1029 C C . SER A 1 127 ? 3.189 -8.701 17.616 1.00 92.38 127 SER A C 1
ATOM 1031 O O . SER A 1 127 ? 4.222 -9.357 17.499 1.00 92.38 127 SER A O 1
ATOM 1033 N N . GLU A 1 128 ? 1.985 -9.255 17.486 1.00 94.25 128 GLU A N 1
ATOM 1034 C CA . GLU A 1 128 ? 1.767 -10.657 17.095 1.00 94.25 128 GLU A CA 1
ATOM 1035 C C . GLU A 1 128 ? 1.833 -10.896 15.572 1.00 94.25 128 GLU A C 1
ATOM 1037 O O . GLU A 1 128 ? 1.637 -12.019 15.106 1.00 94.25 128 GLU A O 1
ATOM 1042 N N . PHE A 1 129 ? 2.085 -9.845 14.789 1.00 97.62 129 PHE A N 1
ATOM 1043 C CA . PHE A 1 129 ? 2.226 -9.894 13.333 1.00 97.62 129 PHE A CA 1
ATOM 1044 C C . PHE A 1 129 ? 3.339 -8.961 12.845 1.00 97.62 129 PHE A C 1
ATOM 1046 O O . PHE A 1 129 ? 3.677 -7.982 13.517 1.00 97.62 129 PHE A O 1
ATOM 1053 N N . GLY A 1 130 ? 3.890 -9.257 11.666 1.00 97.81 130 GLY A N 1
ATOM 1054 C CA . GLY A 1 130 ? 4.949 -8.484 11.010 1.00 97.81 130 GLY A CA 1
ATOM 1055 C C . GLY A 1 130 ? 4.506 -7.796 9.715 1.00 97.81 130 GLY A C 1
ATOM 1056 O O . GLY A 1 130 ? 3.354 -7.889 9.293 1.00 97.81 130 GLY A O 1
ATOM 1057 N N . GLN A 1 131 ? 5.446 -7.126 9.040 1.00 97.88 131 GLN A N 1
ATOM 1058 C CA . GLN A 1 131 ? 5.181 -6.465 7.753 1.00 97.88 131 GLN A CA 1
ATOM 1059 C C . GLN A 1 131 ? 4.733 -7.447 6.657 1.00 97.88 131 GLN A C 1
ATOM 1061 O O . GLN A 1 131 ? 3.906 -7.091 5.823 1.00 97.88 131 GLN A O 1
ATOM 1066 N N . GLU A 1 132 ? 5.222 -8.690 6.678 1.00 97.44 132 GLU A N 1
ATOM 1067 C CA . GLU A 1 132 ? 4.822 -9.736 5.725 1.00 97.44 132 GLU A CA 1
ATOM 1068 C C . GLU A 1 132 ? 3.346 -10.149 5.891 1.00 97.44 132 GLU A C 1
ATOM 1070 O O . GLU A 1 132 ? 2.644 -10.382 4.904 1.00 97.44 132 GLU A O 1
ATOM 1075 N N . ASP A 1 133 ? 2.831 -10.169 7.127 1.00 98.38 133 ASP A N 1
ATOM 1076 C CA . ASP A 1 133 ? 1.408 -10.415 7.396 1.00 98.38 133 ASP A CA 1
ATOM 1077 C C . ASP A 1 133 ? 0.535 -9.266 6.863 1.00 98.38 133 ASP A C 1
ATOM 1079 O O . ASP A 1 133 ? -0.543 -9.490 6.298 1.00 98.38 133 ASP A O 1
ATOM 1083 N N . VAL A 1 134 ? 1.020 -8.025 6.994 1.00 98.56 134 VAL A N 1
ATOM 1084 C CA . VAL A 1 134 ? 0.359 -6.849 6.417 1.00 98.56 134 VAL A CA 1
ATOM 1085 C C . VAL A 1 134 ? 0.368 -6.934 4.894 1.00 98.56 134 VAL A C 1
ATOM 1087 O O . VAL A 1 134 ? -0.684 -6.781 4.275 1.00 98.56 134 VAL A O 1
ATOM 1090 N N . TYR A 1 135 ? 1.508 -7.256 4.278 1.00 98.62 135 TYR A N 1
ATOM 1091 C CA . TYR A 1 135 ? 1.581 -7.438 2.830 1.00 98.62 135 TYR A CA 1
ATOM 1092 C C . TYR A 1 135 ? 0.660 -8.565 2.343 1.00 98.62 135 TYR A C 1
ATOM 1094 O O . TYR A 1 135 ? -0.046 -8.402 1.352 1.00 98.62 135 TYR A O 1
ATOM 1102 N N . THR A 1 136 ? 0.576 -9.679 3.074 1.00 98.50 136 THR A N 1
ATOM 1103 C CA . THR A 1 136 ? -0.350 -10.781 2.765 1.00 98.50 136 THR A CA 1
ATOM 1104 C C . THR A 1 136 ? -1.806 -10.313 2.742 1.00 98.50 136 THR A C 1
ATOM 1106 O O . THR A 1 136 ? -2.582 -10.711 1.864 1.00 98.50 136 THR A O 1
ATOM 1109 N N . THR A 1 137 ? -2.175 -9.433 3.671 1.00 98.44 137 THR A N 1
ATOM 1110 C CA . THR A 1 137 ? -3.498 -8.804 3.707 1.00 98.44 137 THR A CA 1
ATOM 1111 C C . THR A 1 137 ? -3.702 -7.867 2.521 1.00 98.44 137 THR A C 1
ATOM 1113 O O . THR A 1 137 ? -4.728 -7.968 1.850 1.00 98.44 137 THR A O 1
ATOM 1116 N N . ILE A 1 138 ? -2.730 -6.997 2.230 1.00 98.50 138 ILE A N 1
ATOM 1117 C CA . ILE A 1 138 ? -2.751 -6.086 1.077 1.00 98.50 138 ILE A CA 1
ATOM 1118 C C . ILE A 1 138 ? -2.953 -6.866 -0.216 1.00 98.50 138 ILE A C 1
ATOM 1120 O O . ILE A 1 138 ? -3.896 -6.597 -0.955 1.00 98.50 138 ILE A O 1
ATOM 1124 N N . ARG A 1 139 ? -2.135 -7.893 -0.443 1.00 97.94 139 ARG A N 1
ATOM 1125 C CA . ARG A 1 139 ? -2.242 -8.788 -1.593 1.00 97.94 139 ARG A CA 1
ATOM 1126 C C . ARG A 1 139 ? -3.644 -9.378 -1.722 1.00 97.94 139 ARG A C 1
ATOM 1128 O O . ARG A 1 139 ? -4.226 -9.335 -2.801 1.00 97.94 139 ARG A O 1
ATOM 1135 N N . SER A 1 140 ? -4.197 -9.906 -0.631 1.00 97.88 140 SER A N 1
ATOM 1136 C CA . SER A 1 140 ? -5.537 -10.512 -0.631 1.00 97.88 140 SER A CA 1
ATOM 1137 C C . SER A 1 140 ? -6.632 -9.480 -0.918 1.00 97.88 140 SER A C 1
ATOM 1139 O O . SER A 1 140 ? -7.549 -9.745 -1.691 1.00 97.88 140 SER A O 1
ATOM 1141 N N . PHE A 1 141 ? -6.515 -8.279 -0.342 1.00 97.81 141 PHE A N 1
ATOM 1142 C CA . PHE A 1 141 ? -7.430 -7.174 -0.602 1.00 97.81 141 PHE A CA 1
ATOM 1143 C C . PHE A 1 141 ? -7.407 -6.774 -2.078 1.00 97.81 141 PHE A C 1
ATOM 1145 O O . PHE A 1 141 ? -8.458 -6.729 -2.711 1.00 97.81 141 PHE A O 1
ATOM 1152 N N . LEU A 1 142 ? -6.228 -6.551 -2.657 1.00 96.94 142 LEU A N 1
ATOM 1153 C CA . LEU A 1 142 ? -6.096 -6.141 -4.055 1.00 96.94 142 LEU A CA 1
ATOM 1154 C C . LEU A 1 142 ? -6.595 -7.225 -5.027 1.00 96.94 142 LEU A C 1
ATOM 1156 O O . LEU A 1 142 ? -7.368 -6.903 -5.925 1.00 96.94 142 LEU A O 1
ATOM 1160 N N . LYS A 1 143 ? -6.268 -8.506 -4.783 1.00 95.00 143 LYS A N 1
ATOM 1161 C CA . LYS A 1 143 ? -6.710 -9.658 -5.602 1.00 95.00 143 LYS A CA 1
ATOM 1162 C C . LYS A 1 143 ? -8.224 -9.912 -5.572 1.00 95.00 143 LYS A C 1
ATOM 1164 O O . LYS A 1 143 ? -8.753 -10.529 -6.487 1.00 95.00 143 LYS A O 1
ATOM 1169 N N . ALA A 1 144 ? -8.931 -9.479 -4.529 1.00 93.19 144 ALA A N 1
ATOM 1170 C CA . ALA A 1 144 ? -10.371 -9.720 -4.400 1.00 93.19 144 ALA A CA 1
ATOM 1171 C C . ALA A 1 144 ? -11.249 -8.773 -5.250 1.00 93.19 144 ALA A C 1
ATOM 1173 O O . ALA A 1 144 ? -12.464 -8.954 -5.300 1.00 93.19 144 ALA A O 1
ATOM 1174 N N . GLY A 1 145 ? -10.664 -7.755 -5.891 1.00 81.50 145 GLY A N 1
ATOM 1175 C CA . GLY A 1 145 ? -11.362 -6.875 -6.831 1.00 81.50 145 GLY A CA 1
ATOM 1176 C C . GLY A 1 145 ? -11.175 -7.295 -8.290 1.00 81.50 145 GLY A C 1
ATOM 1177 O O . GLY A 1 145 ? -10.388 -8.179 -8.608 1.00 81.50 145 GLY A O 1
ATOM 1178 N N . SER A 1 146 ? -11.885 -6.624 -9.196 1.00 81.31 146 SER A N 1
ATOM 1179 C CA . SER A 1 146 ? -11.603 -6.687 -10.632 1.00 81.31 146 SER A CA 1
ATOM 1180 C C . SER A 1 146 ? -10.733 -5.508 -11.050 1.00 81.31 146 SER A C 1
ATOM 1182 O O . SER A 1 146 ? -11.049 -4.365 -10.707 1.00 81.31 146 SER A O 1
ATOM 1184 N N . GLY A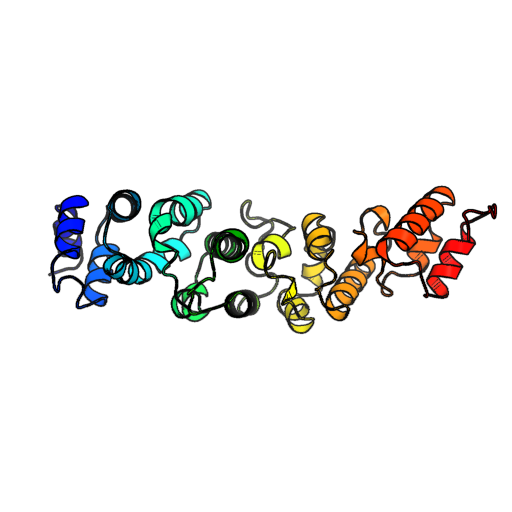 1 147 ? -9.706 -5.772 -11.854 1.00 87.38 147 GLY A N 1
ATOM 1185 C CA . GLY A 1 147 ? -8.798 -4.732 -12.321 1.00 87.38 147 GLY A CA 1
ATOM 1186 C C . GLY A 1 147 ? -8.053 -4.040 -11.178 1.00 87.38 147 GLY A C 1
ATOM 1187 O O . GLY A 1 147 ? -7.955 -4.584 -10.082 1.00 87.38 147 GLY A O 1
ATOM 1188 N N . ALA A 1 148 ? -7.572 -2.819 -11.421 1.00 93.44 148 ALA A N 1
ATOM 1189 C CA . ALA A 1 148 ? -6.962 -1.978 -10.393 1.00 93.44 148 ALA A CA 1
ATOM 1190 C C . ALA A 1 148 ? -7.988 -1.612 -9.307 1.00 93.44 148 ALA A C 1
ATOM 1192 O O . ALA A 1 148 ? -8.690 -0.599 -9.396 1.00 93.44 148 ALA A O 1
ATOM 1193 N N . ARG A 1 149 ? -8.113 -2.468 -8.284 1.00 95.00 149 ARG A N 1
ATOM 1194 C CA . ARG A 1 149 ? -9.088 -2.293 -7.205 1.00 95.00 149 ARG A CA 1
ATOM 1195 C C . ARG A 1 149 ? -8.955 -0.888 -6.619 1.00 95.00 149 ARG A C 1
ATOM 1197 O O . ARG A 1 149 ? -7.850 -0.415 -6.365 1.00 95.00 149 ARG A O 1
ATOM 1204 N N . CYS A 1 150 ? -10.095 -0.240 -6.378 1.00 95.44 150 CYS A N 1
ATOM 1205 C CA . CYS A 1 150 ? -10.162 1.098 -5.796 1.00 95.44 150 CYS A CA 1
ATOM 1206 C C . CYS A 1 150 ? -9.551 2.237 -6.632 1.00 95.44 150 CYS A C 1
ATOM 1208 O O . CYS A 1 150 ? -9.291 3.311 -6.090 1.00 95.44 150 CYS A O 1
ATOM 1210 N N . TYR A 1 151 ? -9.341 2.028 -7.931 1.00 96.00 151 TYR A N 1
ATOM 1211 C CA . TYR A 1 151 ? -9.076 3.106 -8.874 1.00 96.00 151 TYR A CA 1
ATOM 1212 C C . TYR A 1 151 ? -10.364 3.485 -9.610 1.00 96.00 151 TYR A C 1
ATOM 1214 O O . TYR A 1 151 ? -11.049 2.623 -10.164 1.00 96.00 151 TYR A O 1
ATOM 1222 N N . ASN A 1 152 ? -10.695 4.774 -9.627 1.00 95.06 152 ASN A N 1
ATOM 1223 C CA . ASN A 1 152 ? -11.804 5.307 -10.409 1.00 95.06 152 ASN A CA 1
ATOM 1224 C C . ASN A 1 152 ? -11.431 6.692 -10.963 1.00 95.06 152 ASN A C 1
ATOM 1226 O O . ASN A 1 152 ? -11.359 7.643 -10.186 1.00 95.06 152 ASN A O 1
ATOM 1230 N N . PRO A 1 153 ? -11.243 6.850 -12.287 1.00 95.06 153 PRO A N 1
ATOM 1231 C CA . PRO A 1 153 ? -10.823 8.122 -12.878 1.00 95.06 153 PRO A CA 1
ATOM 1232 C C . PRO A 1 153 ? -11.848 9.253 -12.684 1.00 95.06 153 PRO A C 1
ATOM 1234 O O . PRO A 1 153 ? -11.484 10.427 -12.735 1.00 95.06 153 PRO A O 1
ATOM 1237 N N . SER A 1 154 ? -13.121 8.923 -12.446 1.00 96.81 154 SER A N 1
ATOM 1238 C CA . SER A 1 154 ? -14.186 9.900 -12.191 1.00 96.81 154 SER A CA 1
ATOM 1239 C C . SER A 1 154 ? -14.328 10.289 -10.717 1.00 96.81 154 SER A C 1
ATOM 1241 O O . SER A 1 154 ? -15.111 11.185 -10.410 1.00 96.81 154 SER A O 1
ATOM 1243 N N . ASP A 1 155 ? -13.606 9.631 -9.808 1.00 95.69 155 ASP A N 1
ATOM 1244 C CA . ASP A 1 155 ? -13.659 9.897 -8.371 1.00 95.69 155 ASP A CA 1
ATOM 1245 C C . ASP A 1 155 ? -12.452 10.754 -7.941 1.00 95.69 155 ASP A C 1
ATOM 1247 O O . ASP A 1 155 ? -11.321 10.268 -7.976 1.00 95.69 155 ASP A O 1
ATOM 1251 N N . PRO A 1 156 ? -12.649 12.011 -7.502 1.00 94.19 156 PRO A N 1
ATOM 1252 C CA . PRO A 1 156 ? -11.557 12.894 -7.085 1.00 94.19 156 PRO A CA 1
ATOM 1253 C C . PRO A 1 156 ? -10.688 12.363 -5.937 1.00 94.19 156 PRO A C 1
ATOM 1255 O O . PRO A 1 156 ? -9.564 12.831 -5.763 1.00 94.19 156 PRO A O 1
ATOM 1258 N N . GLU A 1 157 ? -11.186 11.426 -5.126 1.00 94.44 157 GLU A N 1
ATOM 1259 C CA . GLU A 1 157 ? -10.418 10.844 -4.024 1.00 94.44 157 GLU A CA 1
ATOM 1260 C C . GLU A 1 157 ? -9.692 9.549 -4.430 1.00 94.44 157 GLU A C 1
ATOM 1262 O O . GLU A 1 157 ? -8.751 9.149 -3.734 1.00 94.44 157 GLU A O 1
ATOM 1267 N N . LEU A 1 158 ? -10.085 8.930 -5.553 1.00 96.31 158 LEU A N 1
ATOM 1268 C CA . LEU A 1 158 ? -9.632 7.610 -6.018 1.00 96.31 158 LEU A CA 1
ATOM 1269 C C . LEU A 1 158 ? -9.143 7.584 -7.485 1.00 96.31 158 LEU A C 1
ATOM 1271 O O . LEU A 1 158 ? -8.963 6.507 -8.055 1.00 96.31 158 LEU A O 1
ATOM 1275 N N . ASN A 1 159 ? -8.881 8.741 -8.095 1.00 96.31 159 ASN A N 1
ATOM 1276 C CA . ASN A 1 159 ? -8.376 8.866 -9.471 1.00 96.31 159 ASN A CA 1
ATOM 1277 C C . ASN A 1 159 ? -6.844 8.963 -9.582 1.00 96.31 159 ASN A C 1
ATOM 1279 O O . ASN A 1 159 ? -6.322 9.213 -10.669 1.00 96.31 159 ASN A O 1
ATOM 1283 N N . SER A 1 160 ? -6.115 8.791 -8.478 1.00 96.75 160 SER A N 1
ATOM 1284 C CA . SER A 1 160 ? -4.663 8.957 -8.462 1.00 96.75 160 SER A CA 1
ATOM 1285 C C . SER A 1 160 ? -3.946 7.874 -9.274 1.00 96.75 160 SER A C 1
ATOM 1287 O O . SER A 1 160 ? -4.197 6.681 -9.097 1.00 96.75 160 SER A O 1
ATOM 1289 N N . THR A 1 161 ? -3.015 8.297 -10.129 1.00 97.44 161 THR A N 1
ATOM 1290 C CA . THR A 1 161 ? -2.125 7.418 -10.900 1.00 97.44 161 THR A CA 1
ATOM 1291 C C . THR A 1 161 ? -0.988 6.838 -10.055 1.00 97.44 161 THR A C 1
ATOM 1293 O O . THR A 1 161 ? -0.411 5.821 -10.430 1.00 97.44 161 THR A O 1
ATOM 1296 N N . SER A 1 162 ? -0.720 7.373 -8.858 1.00 97.69 162 SER A N 1
ATOM 1297 C CA . SER A 1 162 ? 0.250 6.818 -7.900 1.00 97.69 162 SER A CA 1
ATOM 1298 C C . SER A 1 162 ? -0.344 5.659 -7.079 1.00 97.69 162 SER A C 1
ATOM 1300 O O . SER A 1 162 ? -0.190 5.539 -5.857 1.00 97.69 162 SER A O 1
ATOM 1302 N N . TRP A 1 163 ? -1.082 4.783 -7.763 1.00 97.62 163 TRP A N 1
ATOM 1303 C CA . TRP A 1 163 ? -1.845 3.695 -7.161 1.00 97.62 163 TRP A CA 1
ATOM 1304 C C . TRP A 1 163 ? -0.950 2.719 -6.387 1.00 97.62 163 TRP A C 1
ATOM 1306 O O . TRP A 1 163 ? -1.276 2.357 -5.254 1.00 97.62 163 TRP A O 1
ATOM 1316 N N . PHE A 1 164 ? 0.222 2.357 -6.927 1.00 97.81 164 PHE A N 1
ATOM 1317 C CA . PHE A 1 164 ? 1.154 1.470 -6.225 1.00 97.81 164 PHE A CA 1
ATOM 1318 C C . PHE A 1 164 ? 1.648 2.092 -4.918 1.00 97.81 164 PHE A C 1
ATOM 1320 O O . PHE A 1 164 ? 1.668 1.423 -3.885 1.00 97.81 164 PHE A O 1
ATOM 1327 N N . VAL A 1 165 ? 1.960 3.390 -4.913 1.00 97.88 165 VAL A N 1
ATOM 1328 C CA . VAL A 1 165 ? 2.342 4.101 -3.682 1.00 97.88 165 VAL A CA 1
ATOM 1329 C C . VAL A 1 165 ? 1.230 4.024 -2.638 1.00 97.88 165 VAL A C 1
ATOM 1331 O O . VAL A 1 165 ? 1.501 3.753 -1.468 1.00 97.88 165 VAL A O 1
ATOM 1334 N N . SER A 1 166 ? -0.019 4.197 -3.070 1.00 97.56 166 SER A N 1
ATOM 1335 C CA . SER A 1 166 ? -1.186 4.221 -2.186 1.00 97.56 166 SER A CA 1
ATOM 1336 C C . SER A 1 166 ? -1.507 2.865 -1.546 1.00 97.56 166 SER A C 1
ATOM 1338 O O . SER A 1 166 ? -1.993 2.832 -0.416 1.00 97.56 166 SER A O 1
ATOM 1340 N N . TYR A 1 167 ? -1.252 1.754 -2.245 1.00 97.56 167 TYR A N 1
ATOM 1341 C CA . TYR A 1 167 ? -1.687 0.423 -1.800 1.00 97.56 167 TYR A CA 1
ATOM 1342 C C . TYR A 1 167 ? -0.565 -0.519 -1.381 1.00 97.56 167 TYR A C 1
ATOM 1344 O O . TYR A 1 167 ? -0.796 -1.378 -0.536 1.00 97.56 167 TYR A O 1
ATOM 1352 N N . ILE A 1 168 ? 0.639 -0.367 -1.929 1.00 97.31 168 ILE A N 1
ATOM 1353 C CA . ILE A 1 168 ? 1.779 -1.233 -1.611 1.00 97.31 168 ILE A CA 1
ATOM 1354 C C . ILE A 1 168 ? 3.024 -0.454 -1.189 1.00 97.31 168 ILE A C 1
ATOM 1356 O O . ILE A 1 168 ? 4.010 -1.090 -0.860 1.00 97.31 168 ILE A O 1
ATOM 1360 N N . GLY A 1 169 ? 3.003 0.884 -1.145 1.00 96.62 169 GLY A N 1
ATOM 1361 C CA . GLY A 1 169 ? 4.188 1.742 -0.997 1.00 96.62 169 GLY A CA 1
ATOM 1362 C C . GLY A 1 169 ? 5.257 1.247 -0.009 1.00 96.62 169 GLY A C 1
ATOM 1363 O O . GLY A 1 169 ? 6.329 0.804 -0.408 1.00 96.62 169 GLY A O 1
ATOM 1364 N N . SER A 1 170 ? 4.976 1.259 1.297 1.00 96.62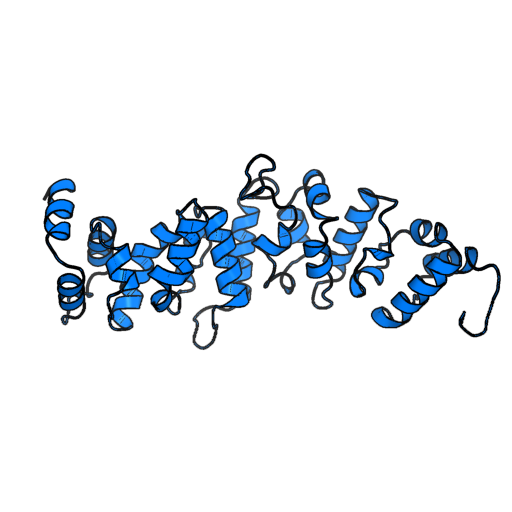 170 SER A N 1
ATOM 1365 C CA . SER A 1 170 ? 5.946 0.788 2.310 1.00 96.62 170 SER A CA 1
ATOM 1366 C C . SER A 1 170 ? 6.249 -0.716 2.260 1.00 96.62 170 SER A C 1
ATOM 1368 O O . SER A 1 170 ? 7.170 -1.166 2.932 1.00 96.62 170 SER A O 1
ATOM 1370 N N . PHE A 1 171 ? 5.477 -1.487 1.500 1.00 98.31 171 PHE A N 1
ATOM 1371 C CA . PHE A 1 171 ? 5.543 -2.945 1.421 1.00 98.31 171 PHE A CA 1
ATOM 1372 C C . PHE A 1 171 ? 5.966 -3.435 0.031 1.00 98.31 171 PHE A C 1
ATOM 1374 O O . PHE A 1 171 ? 5.886 -4.630 -0.246 1.00 98.31 171 PHE A O 1
ATOM 1381 N N . VAL A 1 172 ? 6.409 -2.535 -0.855 1.00 97.44 172 VAL A N 1
ATOM 1382 C CA . VAL A 1 172 ? 6.679 -2.861 -2.261 1.00 97.44 172 VAL A CA 1
ATOM 1383 C C . VAL A 1 172 ? 7.755 -3.934 -2.396 1.00 97.44 172 VAL A C 1
ATOM 1385 O O . VAL A 1 172 ? 7.704 -4.732 -3.317 1.00 97.44 172 VAL A O 1
ATOM 1388 N N . THR A 1 173 ? 8.686 -4.034 -1.448 1.00 97.50 173 THR A N 1
ATOM 1389 C CA . THR A 1 173 ? 9.758 -5.040 -1.465 1.00 97.50 173 THR A CA 1
ATOM 1390 C C . THR A 1 173 ? 9.253 -6.477 -1.341 1.00 97.50 173 THR A C 1
ATOM 1392 O O . THR A 1 173 ? 9.982 -7.400 -1.683 1.00 97.50 173 THR A O 1
ATOM 1395 N N . PHE A 1 174 ? 8.022 -6.686 -0.867 1.00 98.06 174 PHE A N 1
ATOM 1396 C CA . PHE A 1 174 ? 7.400 -8.010 -0.804 1.00 98.06 174 PHE A CA 1
ATOM 1397 C C . PHE A 1 174 ? 6.714 -8.419 -2.115 1.00 98.06 174 PHE A C 1
ATOM 1399 O O . PHE A 1 174 ? 6.260 -9.558 -2.226 1.00 98.06 174 PHE A O 1
ATOM 1406 N N . ILE A 1 175 ? 6.612 -7.516 -3.098 1.00 97.62 175 ILE A N 1
ATOM 1407 C CA . ILE A 1 175 ? 5.898 -7.798 -4.342 1.00 97.62 175 ILE A CA 1
ATOM 1408 C C . ILE A 1 175 ? 6.588 -8.880 -5.171 1.00 97.62 175 ILE A C 1
ATOM 1410 O O . ILE A 1 175 ? 7.804 -8.880 -5.370 1.00 97.62 175 ILE A O 1
ATOM 1414 N N . THR A 1 176 ? 5.778 -9.787 -5.709 1.00 97.50 176 THR A N 1
ATOM 1415 C CA . THR A 1 176 ? 6.201 -10.773 -6.704 1.00 97.50 176 THR A CA 1
ATOM 1416 C C . THR A 1 176 ? 5.655 -10.431 -8.089 1.00 97.50 176 THR A C 1
ATOM 1418 O O . THR A 1 176 ? 4.760 -9.599 -8.243 1.00 97.50 176 THR A O 1
ATOM 1421 N N . LEU A 1 177 ? 6.180 -11.085 -9.129 1.00 96.12 177 LEU A N 1
ATOM 1422 C CA . LEU A 1 177 ? 5.646 -10.915 -10.483 1.00 96.12 177 LEU A CA 1
ATOM 1423 C C . LEU A 1 177 ? 4.192 -11.417 -10.585 1.00 96.12 177 LEU A C 1
ATOM 1425 O O . LEU A 1 177 ? 3.375 -10.788 -11.257 1.00 96.12 177 LEU A O 1
ATOM 1429 N N . ASP A 1 178 ? 3.853 -12.502 -9.878 1.00 96.25 178 ASP A N 1
ATOM 1430 C CA . ASP A 1 178 ? 2.469 -12.984 -9.756 1.00 96.25 178 ASP A CA 1
ATOM 1431 C C . ASP A 1 178 ? 1.572 -11.911 -9.132 1.00 96.25 178 ASP A C 1
ATOM 1433 O O . ASP A 1 178 ? 0.501 -11.606 -9.646 1.00 96.25 178 ASP A O 1
ATOM 1437 N N . ASP A 1 179 ? 2.043 -11.263 -8.068 1.00 96.12 179 ASP A N 1
ATOM 1438 C CA . ASP A 1 179 ? 1.292 -10.192 -7.424 1.00 96.12 179 ASP A CA 1
ATOM 1439 C C . ASP A 1 179 ? 1.055 -9.023 -8.385 1.00 96.12 179 ASP A C 1
ATOM 1441 O O . ASP A 1 179 ? -0.096 -8.654 -8.609 1.00 96.12 179 ASP A O 1
ATOM 1445 N N . LEU A 1 180 ? 2.101 -8.510 -9.041 1.00 94.31 180 LEU A N 1
ATOM 1446 C CA . LEU A 1 180 ? 1.974 -7.402 -9.994 1.00 94.31 180 LEU A CA 1
ATOM 1447 C C . LEU A 1 180 ? 0.988 -7.713 -11.134 1.00 94.31 180 LEU A C 1
ATOM 1449 O O . LEU A 1 180 ? 0.132 -6.887 -11.446 1.00 94.31 180 LEU A O 1
ATOM 1453 N N . THR A 1 181 ? 1.080 -8.907 -11.724 1.00 93.56 181 THR A N 1
ATOM 1454 C CA . THR A 1 181 ? 0.217 -9.334 -12.843 1.00 93.56 181 THR A CA 1
ATOM 1455 C C . THR A 1 181 ? -1.207 -9.690 -12.414 1.00 93.56 181 THR A C 1
ATOM 1457 O O . THR A 1 181 ? -2.131 -9.627 -13.222 1.00 93.56 181 THR A O 1
ATOM 1460 N N . SER A 1 182 ? -1.408 -10.029 -11.141 1.00 93.62 182 SER A N 1
ATOM 1461 C CA . SER A 1 182 ? -2.730 -10.321 -10.578 1.00 93.62 182 SER A CA 1
ATOM 1462 C C . SER A 1 182 ? -3.476 -9.088 -10.064 1.00 93.62 182 SER A C 1
ATOM 1464 O O . SER A 1 182 ? -4.704 -9.097 -10.018 1.00 93.62 182 SER A O 1
ATOM 1466 N N . PHE A 1 183 ? -2.761 -8.038 -9.646 1.00 93.19 183 PHE A N 1
ATOM 1467 C CA . PHE A 1 183 ? -3.370 -6.830 -9.089 1.00 93.19 183 PHE A CA 1
ATOM 1468 C C . PHE A 1 183 ? -4.043 -5.976 -10.154 1.00 93.19 183 PHE A C 1
ATOM 1470 O O . PHE A 1 183 ? -5.046 -5.322 -9.877 1.00 93.19 183 PHE A O 1
ATOM 1477 N N . ILE A 1 184 ? -3.452 -5.916 -11.347 1.00 91.25 184 ILE A N 1
ATOM 1478 C CA . ILE A 1 184 ? -3.860 -4.999 -12.405 1.00 91.25 184 ILE A CA 1
ATOM 1479 C C . ILE A 1 184 ? -3.755 -5.725 -13.747 1.00 91.25 184 ILE A C 1
ATOM 1481 O O . ILE A 1 184 ? -2.756 -6.376 -14.042 1.00 91.25 184 ILE A O 1
ATOM 1485 N N . SER A 1 185 ? -4.787 -5.591 -14.583 1.00 88.12 185 SER A N 1
ATOM 1486 C CA . SER A 1 185 ? -4.736 -6.069 -15.970 1.00 88.12 185 SER A CA 1
ATOM 1487 C C . SER A 1 185 ? -3.739 -5.255 -16.800 1.00 88.12 185 SER A C 1
ATOM 1489 O O . SER A 1 185 ? -3.567 -4.065 -16.552 1.00 88.12 185 SER A O 1
ATOM 1491 N N . ILE A 1 186 ? -3.141 -5.849 -17.837 1.00 84.12 186 ILE A N 1
ATOM 1492 C CA . ILE A 1 186 ? -2.173 -5.152 -18.709 1.00 84.12 186 ILE A CA 1
ATOM 1493 C C . ILE A 1 186 ? -2.724 -3.807 -19.210 1.00 84.12 186 ILE A C 1
ATOM 1495 O O . ILE A 1 186 ? -2.077 -2.782 -19.035 1.00 84.12 186 ILE A O 1
ATOM 1499 N N . SER A 1 187 ? -3.965 -3.777 -19.705 1.00 84.94 187 SER A N 1
ATOM 1500 C CA . SER A 1 187 ? -4.601 -2.553 -20.217 1.00 84.94 187 SER A CA 1
ATOM 1501 C C . SER A 1 187 ? -4.789 -1.446 -19.175 1.00 84.94 187 SER A C 1
ATOM 1503 O O . SER A 1 187 ? -4.937 -0.284 -19.527 1.00 84.94 187 SER A O 1
ATOM 1505 N N . GLN A 1 188 ? -4.856 -1.787 -17.887 1.00 90.06 188 GLN A N 1
ATOM 1506 C CA . GLN A 1 188 ? -4.954 -0.791 -16.817 1.00 90.06 188 GLN A CA 1
ATOM 1507 C C . GLN A 1 188 ? -3.589 -0.407 -16.258 1.00 90.06 188 GLN A C 1
ATOM 1509 O O . GLN A 1 188 ? -3.457 0.682 -15.708 1.00 90.06 188 GLN A O 1
ATOM 1514 N N . LEU A 1 189 ? -2.589 -1.282 -16.382 1.00 92.44 189 LEU A N 1
ATOM 1515 C CA . LEU A 1 189 ? -1.245 -1.027 -15.882 1.00 92.44 189 LEU A CA 1
ATOM 1516 C C . LEU A 1 189 ? -0.655 0.230 -16.528 1.00 92.44 189 LEU A C 1
ATOM 1518 O O . LEU A 1 189 ? -0.074 1.046 -15.822 1.00 92.44 189 LEU A O 1
ATOM 1522 N N . GLU A 1 190 ? -0.909 0.425 -17.823 1.00 92.75 190 GLU A N 1
ATOM 1523 C CA . GLU A 1 190 ? -0.518 1.591 -18.630 1.00 92.75 190 GLU A CA 1
ATOM 1524 C C . GLU A 1 190 ? -0.800 2.943 -17.952 1.00 92.75 190 GLU A C 1
ATOM 1526 O O . GLU A 1 190 ? 0.017 3.858 -18.018 1.00 92.75 190 GLU A O 1
ATOM 1531 N N . ILE A 1 191 ? -1.907 3.043 -17.209 1.00 94.81 191 ILE A N 1
ATOM 1532 C CA . ILE A 1 191 ? -2.333 4.255 -16.489 1.00 94.81 191 ILE A CA 1
ATOM 1533 C C . ILE A 1 191 ? -1.329 4.655 -15.392 1.00 94.81 191 ILE A C 1
ATOM 1535 O O . ILE A 1 191 ? -1.224 5.826 -15.027 1.00 94.81 191 ILE A O 1
ATOM 1539 N N . PHE A 1 192 ? -0.608 3.680 -14.840 1.00 97.12 192 PHE A N 1
ATOM 1540 C CA . PHE A 1 192 ? 0.224 3.837 -13.649 1.00 97.12 192 PHE A CA 1
ATOM 1541 C C . PHE A 1 192 ? 1.726 3.860 -13.954 1.00 97.12 192 PHE A C 1
ATOM 1543 O O . PHE A 1 192 ? 2.501 4.265 -13.088 1.00 97.12 192 PHE A O 1
ATOM 1550 N N . LEU A 1 193 ? 2.144 3.424 -15.149 1.00 96.50 193 LEU A N 1
ATOM 1551 C CA . LEU A 1 193 ? 3.554 3.174 -15.479 1.00 96.50 193 LEU A CA 1
ATOM 1552 C C . LEU A 1 193 ? 4.407 4.449 -15.514 1.00 96.50 193 LEU A C 1
ATOM 1554 O O . LEU A 1 193 ? 5.555 4.431 -15.070 1.00 96.50 193 LEU A O 1
ATOM 1558 N N . GLU A 1 194 ? 3.845 5.552 -16.010 1.00 96.94 194 GLU A N 1
ATOM 1559 C CA . GLU A 1 194 ? 4.553 6.833 -16.150 1.00 96.94 194 GLU A CA 1
ATOM 1560 C C . GLU A 1 194 ? 4.475 7.729 -14.906 1.00 96.94 194 GLU A C 1
ATOM 1562 O O . GLU A 1 194 ? 5.096 8.793 -14.871 1.00 96.94 194 GLU A O 1
ATOM 1567 N N . ASP A 1 195 ? 3.707 7.339 -13.885 1.00 98.06 195 ASP A N 1
ATOM 1568 C CA . ASP A 1 195 ? 3.584 8.133 -12.666 1.00 98.06 195 ASP A CA 1
ATOM 1569 C C . ASP A 1 195 ? 4.936 8.208 -11.944 1.00 98.06 195 ASP A C 1
ATOM 1571 O O . ASP A 1 195 ? 5.495 7.193 -11.524 1.00 98.06 195 ASP A O 1
ATOM 1575 N N . ASN A 1 196 ? 5.453 9.425 -11.757 1.00 97.75 196 ASN A N 1
ATOM 1576 C CA . ASN A 1 196 ? 6.760 9.648 -11.132 1.00 97.75 196 ASN A CA 1
ATOM 1577 C C . ASN A 1 196 ? 6.878 9.028 -9.732 1.00 97.75 196 ASN A C 1
ATOM 1579 O O . ASN A 1 196 ? 7.962 8.594 -9.347 1.00 97.75 196 ASN A O 1
ATOM 1583 N N . SER A 1 197 ? 5.787 8.979 -8.963 1.00 98.06 197 SER A N 1
ATOM 1584 C CA . SER A 1 197 ? 5.814 8.404 -7.615 1.00 98.06 197 SER A CA 1
ATOM 1585 C C . SER A 1 197 ? 5.895 6.880 -7.676 1.00 98.06 197 SER A C 1
ATOM 1587 O O . SER A 1 197 ? 6.565 6.276 -6.843 1.00 98.06 197 SER A O 1
ATOM 1589 N N . ASN A 1 198 ? 5.252 6.252 -8.666 1.00 98.00 198 ASN A N 1
ATOM 1590 C CA . ASN A 1 198 ? 5.403 4.818 -8.908 1.00 98.00 198 ASN A CA 1
ATOM 1591 C C . ASN A 1 198 ? 6.808 4.490 -9.423 1.00 98.00 198 ASN A C 1
ATOM 1593 O O . ASN A 1 198 ? 7.421 3.552 -8.924 1.00 98.00 198 ASN A O 1
ATOM 1597 N N . LEU A 1 199 ? 7.355 5.283 -10.348 1.00 98.00 199 LEU A N 1
ATOM 1598 C CA . LEU A 1 199 ? 8.735 5.113 -10.810 1.00 98.00 199 LEU A CA 1
ATOM 1599 C C . LEU A 1 199 ? 9.718 5.162 -9.636 1.00 98.00 199 LEU A C 1
ATOM 1601 O O . LEU A 1 199 ? 10.542 4.261 -9.491 1.00 98.00 199 LEU A O 1
ATOM 1605 N N . GLU A 1 200 ? 9.590 6.158 -8.755 1.00 97.62 200 GLU A N 1
ATOM 1606 C CA . GLU A 1 200 ? 10.429 6.258 -7.558 1.00 97.62 200 GLU A CA 1
ATOM 1607 C C . GLU A 1 200 ? 10.182 5.106 -6.573 1.00 97.62 200 GLU A C 1
ATOM 1609 O O . GLU A 1 200 ? 11.111 4.613 -5.943 1.00 97.62 200 GLU A O 1
ATOM 1614 N N . LEU A 1 201 ? 8.948 4.612 -6.460 1.00 97.56 201 LEU A N 1
ATOM 1615 C CA . LEU A 1 201 ? 8.656 3.448 -5.628 1.00 97.56 201 LEU A CA 1
ATOM 1616 C C . LEU A 1 201 ? 9.386 2.188 -6.118 1.00 97.56 201 LEU A C 1
ATOM 1618 O O . LEU A 1 201 ? 9.913 1.426 -5.305 1.00 97.56 201 LEU A O 1
ATOM 1622 N N . PHE A 1 202 ? 9.415 1.972 -7.436 1.00 96.81 202 PHE A N 1
ATOM 1623 C CA . PHE A 1 202 ? 10.118 0.851 -8.061 1.00 96.81 202 PHE A CA 1
ATOM 1624 C C . PHE A 1 202 ? 11.633 1.083 -8.189 1.00 96.81 202 PHE A C 1
ATOM 1626 O O . PHE A 1 202 ? 12.358 0.145 -8.521 1.00 96.81 202 PHE A O 1
ATOM 1633 N N . ASN A 1 203 ? 12.132 2.278 -7.849 1.00 95.19 203 ASN A N 1
ATOM 1634 C CA . ASN A 1 203 ? 13.555 2.600 -7.729 1.00 95.19 203 ASN A CA 1
ATOM 1635 C C . ASN A 1 203 ? 14.180 1.978 -6.461 1.00 95.19 203 ASN A C 1
ATOM 1637 O O . ASN A 1 203 ? 14.764 2.664 -5.622 1.00 95.19 203 ASN A O 1
ATOM 1641 N N . ASN A 1 204 ? 14.019 0.670 -6.273 1.00 93.50 204 ASN A N 1
ATOM 1642 C CA . ASN A 1 204 ? 14.440 -0.029 -5.068 1.00 93.50 204 ASN A CA 1
ATOM 1643 C C . ASN A 1 204 ? 15.070 -1.379 -5.419 1.00 93.50 204 ASN A C 1
ATOM 1645 O O . ASN A 1 204 ? 14.406 -2.290 -5.909 1.00 93.50 204 ASN A O 1
ATOM 1649 N N . THR A 1 205 ? 16.357 -1.525 -5.107 1.00 92.56 205 THR A N 1
ATOM 1650 C CA . THR A 1 205 ? 17.156 -2.717 -5.426 1.00 92.56 205 THR A CA 1
ATOM 1651 C C . THR A 1 205 ? 16.753 -3.966 -4.641 1.00 92.56 205 THR A C 1
ATOM 1653 O O . THR A 1 205 ? 17.166 -5.064 -5.007 1.00 92.56 205 THR A O 1
ATOM 1656 N N . ALA A 1 206 ? 15.944 -3.828 -3.585 1.00 95.44 206 ALA A N 1
ATOM 1657 C CA . ALA A 1 206 ? 15.365 -4.959 -2.866 1.00 95.44 206 ALA A CA 1
ATOM 1658 C C . ALA A 1 206 ? 14.168 -5.589 -3.604 1.00 95.44 206 ALA A C 1
ATOM 1660 O O . ALA A 1 206 ? 13.744 -6.685 -3.243 1.00 95.44 206 ALA A O 1
ATOM 1661 N N . ILE A 1 207 ? 13.616 -4.924 -4.626 1.00 96.75 207 ILE A N 1
ATOM 1662 C CA . ILE A 1 207 ? 12.566 -5.495 -5.475 1.00 96.75 207 ILE A CA 1
ATOM 1663 C C . ILE A 1 207 ? 13.203 -6.490 -6.452 1.00 96.75 207 ILE A C 1
ATOM 1665 O O . ILE A 1 207 ? 14.260 -6.244 -7.032 1.00 96.75 207 ILE A O 1
ATOM 1669 N N . SER A 1 208 ? 12.539 -7.629 -6.657 1.00 95.75 208 SER A N 1
ATOM 1670 C CA . SER A 1 208 ? 12.981 -8.649 -7.610 1.00 95.75 208 SER A CA 1
ATOM 1671 C C . SER A 1 208 ? 13.152 -8.080 -9.024 1.00 95.75 208 SER A C 1
ATOM 1673 O O . SER A 1 208 ? 12.251 -7.422 -9.546 1.00 95.75 208 SER A O 1
ATOM 1675 N N . LYS A 1 209 ? 14.263 -8.431 -9.688 1.00 94.62 209 LYS A N 1
ATOM 1676 C CA . LYS A 1 209 ? 14.534 -8.054 -11.087 1.00 94.62 209 LYS A CA 1
ATOM 1677 C C . LYS A 1 209 ? 13.432 -8.499 -12.052 1.00 94.62 209 LYS A C 1
ATOM 1679 O O . LYS A 1 209 ? 13.192 -7.828 -13.042 1.00 94.62 209 LYS A O 1
ATOM 1684 N N . TYR A 1 210 ? 12.728 -9.592 -11.752 1.00 96.19 210 TYR A N 1
ATOM 1685 C CA . TYR A 1 210 ? 11.592 -10.037 -12.566 1.00 96.19 210 TYR A CA 1
ATOM 1686 C C . TYR A 1 210 ? 10.413 -9.058 -12.513 1.00 96.19 210 TYR A C 1
ATOM 1688 O O . TYR A 1 210 ? 9.703 -8.895 -13.499 1.00 96.19 210 TYR A O 1
ATOM 1696 N N . VAL A 1 211 ? 10.201 -8.401 -11.370 1.00 97.00 211 VAL A N 1
ATOM 1697 C CA . VAL A 1 211 ? 9.136 -7.406 -11.203 1.00 97.00 211 VAL A CA 1
ATOM 1698 C C . VAL A 1 211 ? 9.519 -6.112 -11.907 1.00 97.00 211 VAL A C 1
ATOM 1700 O O . VAL A 1 211 ? 8.734 -5.603 -12.702 1.00 97.00 211 VAL A O 1
ATOM 1703 N N . THR A 1 212 ? 10.715 -5.583 -11.634 1.00 96.75 212 THR A N 1
ATOM 1704 C CA . THR A 1 212 ? 11.167 -4.327 -12.250 1.00 96.75 212 THR A CA 1
ATOM 1705 C C . THR A 1 212 ? 11.366 -4.481 -13.756 1.00 96.75 212 THR A C 1
ATOM 1707 O O . THR A 1 212 ? 10.964 -3.595 -14.502 1.00 96.75 212 THR A O 1
ATOM 1710 N N . GLY A 1 213 ? 11.874 -5.623 -14.221 1.00 96.38 213 GLY A N 1
ATOM 1711 C CA . GLY A 1 213 ? 11.996 -5.926 -15.645 1.00 96.38 213 GLY A CA 1
ATOM 1712 C C . GLY A 1 213 ? 10.648 -6.027 -16.352 1.00 96.38 213 GLY A C 1
ATOM 1713 O O . GLY A 1 213 ? 10.460 -5.435 -17.415 1.00 96.38 213 GLY A O 1
ATOM 1714 N N . TYR A 1 214 ? 9.652 -6.668 -15.726 1.00 96.69 214 TYR A N 1
ATOM 1715 C CA . TYR A 1 214 ? 8.285 -6.652 -16.249 1.00 96.69 214 TYR A CA 1
ATOM 1716 C C . TYR A 1 214 ? 7.714 -5.230 -16.296 1.00 96.69 214 TYR A C 1
ATOM 1718 O O . TYR A 1 214 ? 7.170 -4.833 -17.322 1.00 96.69 214 TYR A O 1
ATOM 1726 N N . TYR A 1 215 ? 7.881 -4.435 -15.233 1.00 96.75 215 TYR A N 1
ATOM 1727 C CA . TYR A 1 215 ? 7.440 -3.035 -15.204 1.00 96.75 215 TYR A CA 1
ATOM 1728 C C . TYR A 1 215 ? 8.045 -2.227 -16.364 1.00 96.75 215 TYR A C 1
ATOM 1730 O O . TYR A 1 215 ? 7.319 -1.538 -17.078 1.00 96.75 215 TYR A O 1
ATOM 1738 N N . ILE A 1 216 ? 9.357 -2.349 -16.590 1.00 97.44 216 ILE A N 1
ATOM 1739 C CA . ILE A 1 216 ? 10.076 -1.654 -17.667 1.00 97.44 216 ILE A CA 1
ATOM 1740 C C . ILE A 1 216 ? 9.629 -2.138 -19.047 1.00 97.44 216 ILE A C 1
ATOM 1742 O O . ILE A 1 216 ? 9.360 -1.316 -19.922 1.00 97.44 216 ILE A O 1
ATOM 1746 N N . THR A 1 217 ? 9.463 -3.451 -19.222 1.00 96.94 217 THR A N 1
ATOM 1747 C CA . THR A 1 217 ? 8.933 -4.037 -20.461 1.00 96.94 217 THR A CA 1
ATOM 1748 C C . THR A 1 217 ? 7.568 -3.442 -20.800 1.00 96.94 217 THR A C 1
ATOM 1750 O O . THR A 1 217 ? 7.335 -3.021 -21.931 1.00 96.94 217 THR A O 1
ATOM 1753 N N . GLN A 1 218 ? 6.658 -3.377 -19.822 1.00 97.06 218 GLN A N 1
ATOM 1754 C CA . GLN A 1 218 ? 5.324 -2.816 -20.036 1.00 97.06 218 GLN A CA 1
ATOM 1755 C C . GLN A 1 218 ? 5.377 -1.304 -20.295 1.00 97.06 218 GLN A C 1
ATOM 1757 O O . GLN A 1 218 ? 4.644 -0.814 -21.151 1.00 97.06 218 GLN A O 1
ATOM 1762 N N . LEU A 1 219 ? 6.264 -0.565 -19.614 1.00 97.56 219 LEU A N 1
ATOM 1763 C CA . LEU A 1 219 ? 6.429 0.881 -19.806 1.00 97.56 219 LEU A CA 1
ATOM 1764 C C . LEU A 1 219 ? 6.810 1.214 -21.251 1.00 97.56 219 LEU A C 1
ATOM 1766 O O . LEU A 1 219 ? 6.177 2.072 -21.861 1.00 97.56 219 LEU A O 1
ATOM 1770 N N . TYR A 1 220 ? 7.795 0.513 -21.814 1.00 97.19 220 TYR A N 1
ATOM 1771 C CA . TYR A 1 220 ? 8.223 0.744 -23.196 1.00 97.19 220 TYR A CA 1
ATOM 1772 C C . TYR A 1 220 ? 7.309 0.104 -24.242 1.00 97.19 220 TYR A C 1
ATOM 1774 O O . TYR A 1 220 ? 7.274 0.576 -25.376 1.00 97.19 220 TYR A O 1
ATOM 1782 N N . ALA A 1 221 ? 6.534 -0.924 -23.886 1.00 96.06 221 ALA A N 1
ATOM 1783 C CA . ALA A 1 221 ? 5.464 -1.415 -24.751 1.00 96.06 221 ALA A CA 1
ATOM 1784 C C . ALA A 1 221 ? 4.348 -0.366 -24.912 1.00 96.06 221 ALA A C 1
ATOM 1786 O O . ALA A 1 221 ? 3.857 -0.159 -26.020 1.00 96.06 221 ALA A O 1
ATOM 1787 N N . PHE A 1 222 ? 3.985 0.316 -23.821 1.00 95.56 222 PHE A N 1
ATOM 1788 C CA . PHE A 1 222 ? 2.979 1.379 -23.815 1.00 95.56 222 PHE A CA 1
ATOM 1789 C C . PHE A 1 222 ? 3.488 2.681 -24.447 1.00 95.56 222 PHE A C 1
ATOM 1791 O O . PHE A 1 222 ? 2.829 3.263 -25.308 1.00 95.56 222 PHE A O 1
ATOM 1798 N N . ASN A 1 223 ? 4.681 3.127 -24.046 1.00 96.38 223 ASN A N 1
ATOM 1799 C CA . ASN A 1 223 ? 5.323 4.330 -24.557 1.00 96.38 223 ASN A CA 1
ATOM 1800 C C . ASN A 1 223 ? 6.748 4.019 -25.050 1.00 96.38 223 ASN A C 1
ATOM 1802 O O . ASN A 1 223 ? 7.719 4.193 -24.306 1.00 96.38 223 ASN A O 1
ATOM 1806 N N . PRO A 1 224 ? 6.907 3.618 -26.327 1.00 95.88 224 PRO A N 1
ATOM 1807 C CA . PRO A 1 224 ? 8.211 3.270 -26.900 1.00 95.88 224 PRO A CA 1
ATOM 1808 C C . PRO A 1 224 ? 9.249 4.398 -26.880 1.00 95.88 224 PRO A C 1
ATOM 1810 O O . PRO A 1 224 ? 10.441 4.130 -26.987 1.00 95.88 224 PRO A O 1
ATOM 1813 N N . ASN A 1 225 ? 8.807 5.652 -26.740 1.00 93.44 225 ASN A N 1
ATOM 1814 C CA . ASN A 1 225 ? 9.665 6.837 -26.691 1.00 93.44 225 ASN A CA 1
ATOM 1815 C C . ASN A 1 225 ? 9.768 7.419 -25.271 1.00 93.44 225 ASN A C 1
ATOM 1817 O O . ASN A 1 225 ? 10.107 8.596 -25.111 1.00 93.44 225 ASN A O 1
ATOM 1821 N N . PHE A 1 226 ? 9.437 6.638 -24.234 1.00 96.75 226 PHE A N 1
ATOM 1822 C CA . PHE A 1 226 ? 9.568 7.092 -22.856 1.00 96.75 226 PHE A CA 1
ATOM 1823 C C . PHE A 1 226 ? 11.010 7.539 -22.581 1.00 96.75 226 PHE A 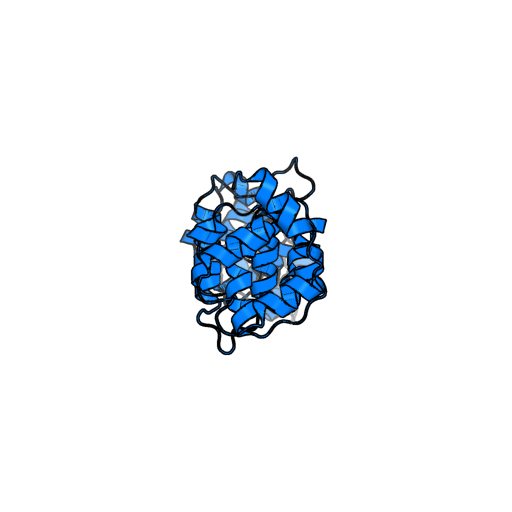C 1
ATOM 1825 O O . PHE A 1 226 ? 11.981 6.869 -22.926 1.00 96.75 226 PHE A O 1
ATOM 1832 N N . SER A 1 227 ? 11.162 8.719 -21.984 1.00 95.38 227 SER A N 1
ATOM 1833 C CA . SER A 1 227 ? 12.476 9.340 -21.832 1.00 95.38 227 SER A CA 1
ATOM 1834 C C . SER A 1 227 ? 13.307 8.638 -20.757 1.00 95.38 227 SER A C 1
ATOM 1836 O O . SER A 1 227 ? 12.915 8.614 -19.589 1.00 95.38 227 SER A O 1
ATOM 1838 N N . LEU A 1 228 ? 14.516 8.191 -21.116 1.00 95.94 228 LEU A N 1
ATOM 1839 C CA . LEU A 1 228 ? 15.500 7.637 -20.171 1.00 95.94 228 LEU A CA 1
ATOM 1840 C C . LEU A 1 228 ? 15.828 8.597 -19.018 1.00 95.94 228 LEU A C 1
ATOM 1842 O O . LEU A 1 228 ? 16.176 8.165 -17.924 1.00 95.94 228 LEU A O 1
ATOM 1846 N N . PHE A 1 229 ? 15.680 9.910 -19.223 1.00 94.81 229 PHE A N 1
ATOM 1847 C CA . PHE A 1 229 ? 15.917 10.908 -18.179 1.00 94.81 229 PHE A CA 1
ATOM 1848 C C . PHE A 1 229 ? 14.873 10.889 -17.065 1.00 94.81 229 PHE A C 1
ATOM 1850 O O . PHE A 1 229 ? 15.180 11.343 -15.962 1.00 94.81 229 PHE A O 1
ATOM 1857 N N . LYS A 1 230 ? 13.673 10.369 -17.351 1.00 95.62 230 LYS A N 1
ATOM 1858 C CA . LYS A 1 230 ? 12.596 10.184 -16.375 1.00 95.62 230 LYS A CA 1
ATOM 1859 C C . LYS A 1 230 ? 12.715 8.869 -15.605 1.00 95.62 230 LYS A C 1
ATOM 1861 O O . LYS A 1 230 ? 12.033 8.722 -14.597 1.00 95.62 230 LYS A O 1
ATOM 1866 N N . LEU A 1 231 ? 13.558 7.931 -16.048 1.00 95.88 231 LEU A N 1
ATOM 1867 C CA . LEU A 1 231 ? 13.817 6.709 -15.293 1.00 95.88 231 LEU A CA 1
ATOM 1868 C C . LEU A 1 231 ? 14.724 7.007 -14.089 1.00 95.88 231 LEU A C 1
ATOM 1870 O O . LEU A 1 231 ? 15.809 7.578 -14.254 1.00 95.88 231 LEU A O 1
ATOM 1874 N N . PRO A 1 232 ? 14.317 6.597 -12.879 1.00 94.50 232 PRO A N 1
ATOM 1875 C CA . PRO A 1 232 ? 15.196 6.575 -11.723 1.00 94.50 232 PRO A CA 1
ATOM 1876 C C . PRO A 1 232 ? 16.406 5.663 -11.936 1.00 94.50 232 PRO A C 1
ATOM 1878 O O . PRO A 1 232 ? 16.370 4.715 -12.723 1.00 94.50 232 PRO A O 1
ATOM 1881 N N . GLY A 1 233 ? 17.478 5.936 -11.191 1.00 88.38 233 GLY A N 1
ATOM 1882 C CA . GLY A 1 233 ? 18.790 5.330 -11.414 1.00 88.38 233 GLY A CA 1
ATOM 1883 C C . GLY A 1 233 ? 18.791 3.801 -11.445 1.00 88.38 233 GLY A C 1
ATOM 1884 O O . GLY A 1 233 ? 19.366 3.227 -12.362 1.00 88.38 233 GLY A O 1
ATOM 1885 N N . SER A 1 234 ? 18.120 3.129 -10.503 1.00 88.75 234 SER A N 1
ATOM 1886 C CA . SER A 1 234 ? 18.114 1.655 -10.484 1.00 88.75 234 SER A CA 1
ATOM 1887 C C . SER A 1 234 ? 17.283 1.035 -11.611 1.00 88.75 234 SER A C 1
ATOM 1889 O O . SER A 1 234 ? 17.606 -0.057 -12.077 1.00 88.75 234 SER A O 1
ATOM 1891 N N . LEU A 1 235 ? 16.255 1.741 -12.094 1.00 94.81 235 LEU A N 1
ATOM 1892 C CA . LEU A 1 235 ? 15.438 1.301 -13.225 1.00 94.81 235 LEU A CA 1
ATOM 1893 C C . LEU A 1 235 ? 16.159 1.480 -14.564 1.00 94.81 235 LEU A C 1
ATOM 1895 O O . LEU A 1 235 ? 15.943 0.685 -15.474 1.00 94.81 235 LEU A O 1
ATOM 1899 N N . LEU A 1 236 ? 17.064 2.459 -14.667 1.00 93.81 236 LEU A N 1
ATOM 1900 C CA . LEU A 1 236 ? 17.932 2.635 -15.836 1.00 93.81 236 LEU A CA 1
ATOM 1901 C C . LEU A 1 236 ? 18.863 1.427 -16.068 1.00 93.81 236 LEU A C 1
ATOM 1903 O O . LEU A 1 236 ? 19.328 1.220 -17.183 1.00 93.81 236 LEU A O 1
ATOM 1907 N N . CYS A 1 237 ? 19.112 0.617 -15.036 1.00 92.31 237 CYS A N 1
ATOM 1908 C CA . CYS A 1 237 ? 19.965 -0.572 -15.109 1.00 92.31 237 CYS A CA 1
ATOM 1909 C C . CYS A 1 237 ? 19.261 -1.818 -15.666 1.00 92.31 237 CYS A C 1
ATOM 1911 O O . CYS A 1 237 ? 19.861 -2.893 -15.697 1.00 92.31 237 CYS A O 1
ATOM 1913 N N . SER A 1 238 ? 17.979 -1.722 -16.025 1.00 93.19 238 SER A N 1
ATOM 1914 C CA . SER A 1 238 ? 17.231 -2.852 -16.571 1.00 93.19 238 SER A CA 1
ATOM 1915 C C . SER A 1 238 ? 17.700 -3.174 -17.993 1.00 93.19 238 SER A C 1
ATOM 1917 O O . SER A 1 238 ? 17.744 -2.302 -18.858 1.00 93.19 238 SER A O 1
ATOM 1919 N N . SER A 1 239 ? 17.991 -4.453 -18.240 1.00 92.25 239 SER A N 1
ATOM 1920 C CA . SER A 1 239 ? 18.243 -5.000 -19.581 1.00 92.25 239 SER A CA 1
ATOM 1921 C C . SER A 1 239 ? 16.980 -5.067 -20.447 1.00 92.25 239 SER A C 1
ATOM 1923 O O . SER A 1 239 ? 17.051 -5.422 -21.614 1.00 92.25 239 SER A O 1
ATOM 1925 N N . ASP A 1 240 ? 15.814 -4.763 -19.876 1.00 94.94 240 ASP A N 1
ATOM 1926 C CA . ASP A 1 240 ? 14.522 -4.806 -20.563 1.00 94.94 240 ASP A CA 1
ATOM 1927 C C . ASP A 1 240 ? 14.192 -3.472 -21.259 1.00 94.94 240 ASP A C 1
ATOM 1929 O O . ASP A 1 240 ? 13.153 -3.341 -21.907 1.00 94.94 240 ASP A O 1
ATOM 1933 N N . ILE A 1 241 ? 15.066 -2.465 -21.133 1.00 96.12 241 ILE A N 1
ATOM 1934 C CA . ILE A 1 241 ? 14.973 -1.210 -21.882 1.00 96.12 241 ILE A CA 1
ATOM 1935 C C . ILE A 1 241 ? 15.384 -1.476 -23.340 1.00 96.12 241 ILE A C 1
ATOM 1937 O O . ILE A 1 241 ? 16.517 -1.898 -23.575 1.00 96.12 241 ILE A O 1
ATOM 1941 N N . PRO A 1 242 ? 14.539 -1.172 -24.344 1.00 96.00 242 PRO A N 1
ATOM 1942 C CA . PRO A 1 242 ? 14.897 -1.405 -25.740 1.00 96.00 242 PRO A CA 1
ATOM 1943 C C . PRO A 1 242 ? 16.125 -0.591 -26.178 1.00 96.00 242 PRO A C 1
ATOM 1945 O O . PRO A 1 242 ? 16.174 0.630 -26.002 1.00 96.00 242 PRO A O 1
ATOM 1948 N N . SER A 1 243 ? 17.088 -1.245 -26.838 1.00 93.69 243 SER A N 1
ATOM 1949 C CA . SER A 1 243 ? 18.314 -0.612 -27.359 1.00 93.69 243 SER A CA 1
ATOM 1950 C C . SER A 1 243 ? 18.028 0.557 -28.317 1.00 93.69 243 SER A C 1
ATOM 1952 O O . SER A 1 243 ? 18.773 1.541 -28.351 1.00 93.69 243 SER A O 1
ATOM 1954 N N . SER A 1 244 ? 16.892 0.520 -29.024 1.00 93.12 244 SER A N 1
ATOM 1955 C CA . SER A 1 244 ? 16.424 1.605 -29.895 1.00 93.12 244 SER A CA 1
ATOM 1956 C C . SER A 1 244 ? 16.259 2.941 -29.166 1.00 93.12 244 SER A C 1
ATOM 1958 O O . SER A 1 244 ? 16.525 3.990 -29.753 1.00 93.12 244 SER A O 1
ATOM 1960 N N . VAL A 1 245 ? 15.878 2.925 -27.885 1.00 95.25 245 VAL A N 1
ATOM 1961 C CA . VAL A 1 245 ? 15.701 4.146 -27.085 1.00 95.25 245 VAL A CA 1
ATOM 1962 C C . VAL A 1 245 ? 17.045 4.850 -26.898 1.00 95.25 245 VAL A C 1
ATOM 1964 O O . VAL A 1 245 ? 17.144 6.060 -27.097 1.00 95.25 245 VAL A O 1
ATOM 1967 N N . PHE A 1 246 ? 18.108 4.094 -26.615 1.00 95.12 246 PHE A N 1
ATOM 1968 C CA . PHE A 1 246 ? 19.467 4.627 -26.495 1.00 95.12 246 PHE A CA 1
ATOM 1969 C C . PHE A 1 246 ? 20.009 5.161 -27.824 1.00 95.12 246 PHE A C 1
ATOM 1971 O O . PHE A 1 246 ? 20.662 6.200 -27.842 1.00 95.12 246 PHE A O 1
ATOM 1978 N N . SER A 1 247 ? 19.697 4.504 -28.947 1.00 92.44 247 SER A N 1
ATOM 1979 C CA . SER A 1 247 ? 20.131 4.969 -30.276 1.00 92.44 247 SER A CA 1
ATOM 1980 C C . SER A 1 247 ? 19.475 6.283 -30.716 1.00 92.44 247 SER A C 1
ATOM 1982 O O . SER A 1 247 ? 19.948 6.928 -31.648 1.00 92.44 247 SER A O 1
ATOM 1984 N N . SER A 1 248 ? 18.383 6.684 -30.055 1.00 92.06 248 SER A N 1
ATOM 1985 C CA . SER A 1 248 ? 17.640 7.904 -30.379 1.00 92.06 248 SER A CA 1
ATOM 1986 C C . SER A 1 248 ? 18.209 9.167 -29.715 1.00 92.06 248 SER A C 1
ATOM 1988 O O . SER A 1 248 ? 17.777 10.274 -30.036 1.00 92.06 248 SER A O 1
ATOM 1990 N N . LEU A 1 249 ? 19.173 9.008 -28.800 1.00 94.81 249 LEU A N 1
ATOM 1991 C CA . LEU A 1 249 ? 19.781 10.097 -28.041 1.00 94.81 249 LEU A CA 1
ATOM 1992 C C . LEU A 1 249 ? 20.705 10.966 -28.902 1.00 94.81 249 LEU A C 1
ATOM 1994 O O . LEU A 1 249 ? 21.366 10.507 -29.835 1.00 94.81 249 LEU A O 1
ATOM 1998 N N . THR A 1 250 ? 20.808 12.241 -28.536 1.00 93.88 250 THR A N 1
ATOM 1999 C CA . THR A 1 250 ? 21.882 13.119 -29.014 1.00 93.88 250 THR A CA 1
ATOM 2000 C C . THR A 1 250 ? 23.206 12.815 -28.309 1.00 93.88 250 THR A C 1
ATOM 2002 O O . THR A 1 250 ? 23.227 12.294 -27.199 1.00 93.88 250 THR A O 1
ATOM 2005 N N . GLU A 1 251 ? 24.333 13.222 -28.902 1.00 92.94 251 GLU A N 1
ATOM 2006 C CA . GLU A 1 251 ? 25.669 13.054 -28.302 1.00 92.94 251 GLU A CA 1
ATOM 2007 C C . GLU A 1 251 ? 25.752 13.631 -26.872 1.00 92.94 251 GLU A C 1
ATOM 2009 O O . GLU A 1 251 ? 26.293 12.991 -25.973 1.00 92.94 251 GLU A O 1
ATOM 2014 N N . SER A 1 252 ? 25.145 14.801 -26.625 1.00 93.00 252 SER A N 1
ATOM 2015 C CA . SER A 1 252 ? 25.106 15.404 -25.284 1.00 93.00 252 SER A CA 1
ATOM 2016 C C . SER A 1 252 ? 24.255 14.600 -24.302 1.00 93.00 252 SER A C 1
ATOM 2018 O O . SER A 1 252 ? 24.612 14.493 -23.131 1.00 93.00 252 SER A O 1
ATOM 2020 N N . GLU A 1 253 ? 23.119 14.066 -24.747 1.00 95.00 253 GLU A N 1
ATOM 2021 C CA . GLU A 1 253 ? 22.241 13.244 -23.914 1.00 95.00 253 GLU A CA 1
ATOM 2022 C C . GLU A 1 253 ? 22.896 11.907 -23.572 1.00 95.00 253 GLU A C 1
ATOM 2024 O O . GLU A 1 253 ? 22.843 11.473 -22.421 1.00 95.00 253 GLU A O 1
ATOM 2029 N N . THR A 1 254 ? 23.579 11.297 -24.540 1.00 94.62 254 THR A N 1
ATOM 2030 C CA . THR A 1 254 ? 24.354 10.069 -24.363 1.00 94.62 254 THR A CA 1
ATOM 2031 C C . THR A 1 254 ? 25.404 10.220 -23.273 1.00 94.62 254 THR A C 1
ATOM 2033 O O . THR A 1 254 ? 25.495 9.346 -22.415 1.00 94.62 254 THR A O 1
ATOM 2036 N N . MET A 1 255 ? 26.146 11.333 -23.232 1.00 92.62 255 MET A N 1
ATOM 2037 C CA . MET A 1 255 ? 27.140 11.560 -22.173 1.00 92.62 255 MET A CA 1
ATOM 2038 C C . MET A 1 255 ? 26.505 11.595 -20.776 1.00 92.62 255 MET A C 1
ATOM 2040 O O . MET A 1 255 ? 27.036 10.996 -19.842 1.00 92.62 255 MET A O 1
ATOM 2044 N N . VAL A 1 256 ? 25.328 12.214 -20.636 1.00 94.75 256 VAL A N 1
ATOM 2045 C CA . VAL A 1 256 ? 24.595 12.242 -19.359 1.00 94.75 256 VAL A CA 1
ATOM 2046 C C . VAL A 1 256 ? 24.071 10.851 -18.986 1.00 94.75 256 VAL A C 1
ATOM 2048 O O . VAL A 1 256 ? 24.136 10.452 -17.823 1.00 94.75 256 VAL A O 1
ATOM 2051 N N . ILE A 1 257 ? 23.551 10.087 -19.953 1.00 95.38 257 ILE A N 1
ATOM 2052 C CA . ILE A 1 257 ? 23.078 8.717 -19.711 1.00 95.38 257 ILE A CA 1
ATOM 2053 C C . ILE A 1 257 ? 24.236 7.784 -19.339 1.00 95.38 257 ILE A C 1
ATOM 2055 O O . ILE A 1 257 ? 24.087 6.994 -18.410 1.00 95.38 257 ILE A O 1
ATOM 2059 N N . LEU A 1 258 ? 25.400 7.908 -19.982 1.00 93.00 258 LEU A N 1
ATOM 2060 C CA . LEU A 1 258 ? 26.606 7.152 -19.632 1.00 93.00 258 LEU A CA 1
ATOM 2061 C C . LEU A 1 258 ? 27.061 7.435 -18.197 1.00 93.00 258 LEU A C 1
ATOM 2063 O O . LEU A 1 258 ? 27.362 6.499 -17.456 1.00 93.00 258 LEU A O 1
ATOM 2067 N N . GLU A 1 259 ? 27.054 8.700 -17.767 1.00 93.06 259 GLU A N 1
ATOM 2068 C CA . GLU A 1 259 ? 27.378 9.069 -16.384 1.00 93.06 259 GLU A CA 1
ATOM 2069 C C . GLU A 1 259 ? 26.389 8.446 -15.385 1.00 93.06 259 GLU A C 1
ATOM 2071 O O . GLU A 1 259 ? 26.798 7.885 -14.362 1.00 93.06 259 GLU A O 1
ATOM 2076 N N . LYS A 1 260 ? 25.087 8.471 -15.698 1.00 94.06 260 LYS A N 1
ATOM 2077 C CA . LYS A 1 260 ? 24.058 7.815 -14.877 1.00 94.06 260 LYS A CA 1
ATOM 2078 C C . LYS A 1 260 ? 24.257 6.299 -14.817 1.00 94.06 260 LYS A C 1
ATOM 2080 O O . LYS A 1 260 ? 24.248 5.742 -13.723 1.00 94.06 260 LYS A O 1
ATOM 2085 N N . LEU A 1 261 ? 24.484 5.632 -15.949 1.00 93.88 261 LEU A N 1
ATOM 2086 C CA . LEU A 1 261 ? 24.749 4.188 -16.001 1.00 93.88 261 LEU A CA 1
ATOM 2087 C C . LEU A 1 261 ? 26.003 3.820 -15.199 1.00 93.88 261 LEU A C 1
ATOM 2089 O O . LEU A 1 261 ? 25.991 2.859 -14.434 1.00 93.88 261 LEU A O 1
ATOM 2093 N N . LYS A 1 262 ? 27.073 4.612 -15.299 1.00 92.88 262 LYS A N 1
ATOM 2094 C CA . LYS A 1 262 ? 28.279 4.423 -14.484 1.00 92.88 262 LYS A CA 1
ATOM 2095 C C . LYS A 1 262 ? 27.980 4.555 -12.990 1.00 92.88 262 LYS A C 1
ATOM 2097 O O . LYS A 1 262 ? 28.431 3.729 -12.203 1.00 92.88 262 LYS A O 1
ATOM 2102 N N . THR A 1 263 ? 27.192 5.561 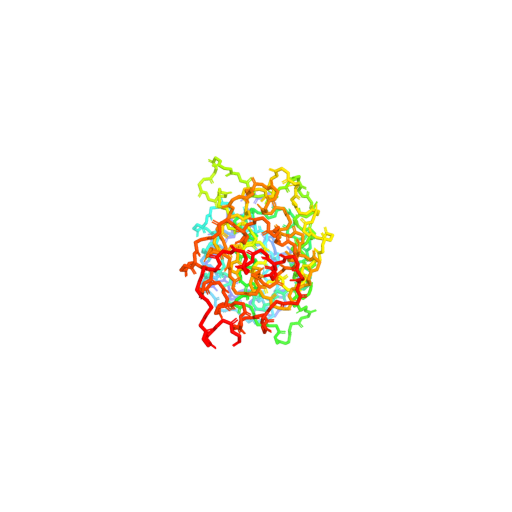-12.616 1.00 93.31 263 THR A N 1
ATOM 2103 C CA . THR A 1 263 ? 26.854 5.868 -11.218 1.00 93.31 263 THR A CA 1
ATOM 2104 C C . THR A 1 263 ? 25.947 4.813 -10.586 1.00 93.31 263 THR A C 1
ATOM 2106 O O . THR A 1 263 ? 26.190 4.397 -9.457 1.00 93.31 263 THR A O 1
ATOM 2109 N N . PHE A 1 264 ? 24.898 4.384 -11.292 1.00 91.94 264 PHE A N 1
ATOM 2110 C CA . PHE A 1 264 ? 23.848 3.533 -10.724 1.00 91.94 264 PHE A CA 1
ATOM 2111 C C . PHE A 1 264 ? 23.989 2.051 -11.082 1.00 91.94 264 PHE A C 1
ATOM 2113 O O . PHE A 1 264 ? 23.559 1.202 -10.304 1.00 91.94 264 PHE A O 1
ATOM 2120 N N . CYS A 1 265 ? 24.595 1.737 -12.228 1.00 91.56 265 CYS A N 1
ATOM 2121 C CA . CYS A 1 265 ? 24.614 0.390 -12.808 1.00 91.56 265 CYS A CA 1
ATOM 2122 C C . CYS A 1 265 ? 26.020 -0.212 -12.905 1.00 91.56 265 CYS A C 1
ATOM 2124 O O . CYS A 1 265 ? 26.154 -1.365 -13.300 1.00 91.56 265 CYS A O 1
ATOM 2126 N N . ASN A 1 266 ? 27.062 0.548 -12.536 1.00 90.81 266 ASN A N 1
ATOM 2127 C CA . ASN A 1 266 ? 28.462 0.200 -12.791 1.00 90.81 266 ASN A CA 1
ATOM 2128 C C . ASN A 1 266 ? 28.764 0.023 -14.297 1.00 90.81 266 ASN A C 1
ATOM 2130 O O . ASN A 1 266 ? 29.587 -0.799 -14.690 1.00 90.81 266 ASN A O 1
ATOM 2134 N N . GLY A 1 267 ? 28.089 0.817 -15.137 1.00 87.19 267 GLY A N 1
ATOM 2135 C CA . GLY A 1 267 ? 28.157 0.729 -16.596 1.00 87.19 267 GLY A CA 1
ATOM 2136 C C . GLY A 1 267 ? 27.048 -0.141 -17.190 1.00 87.19 267 GLY A C 1
ATOM 2137 O O . GLY A 1 267 ? 26.050 -0.431 -16.535 1.00 87.19 267 GLY A O 1
ATOM 2138 N N . THR A 1 268 ? 27.209 -0.521 -18.458 1.00 85.25 268 THR A N 1
ATOM 2139 C CA . THR A 1 268 ? 26.344 -1.493 -19.137 1.00 85.25 268 THR A CA 1
ATOM 2140 C C . THR A 1 268 ? 27.200 -2.628 -19.686 1.00 85.25 268 THR A C 1
ATOM 2142 O O . THR A 1 268 ? 28.248 -2.387 -20.280 1.00 85.25 268 THR A O 1
ATOM 2145 N N . GLU A 1 269 ? 26.764 -3.865 -19.459 1.00 84.00 269 GLU A N 1
ATOM 2146 C CA . GLU A 1 269 ? 27.372 -5.067 -20.046 1.00 84.00 269 GLU A CA 1
ATOM 2147 C C . GLU A 1 269 ? 26.582 -5.565 -21.264 1.00 84.00 269 GLU A C 1
ATOM 2149 O O . GLU A 1 269 ? 26.992 -6.521 -21.919 1.00 84.00 269 GLU A O 1
ATOM 2154 N N . ASP A 1 270 ? 25.453 -4.920 -21.576 1.00 88.31 270 ASP A N 1
ATOM 2155 C CA . ASP A 1 270 ? 24.617 -5.269 -22.715 1.00 88.31 270 ASP A CA 1
ATOM 2156 C C . ASP A 1 270 ? 25.291 -4.784 -24.017 1.00 88.31 270 ASP A C 1
ATOM 2158 O O . ASP A 1 270 ? 25.478 -3.568 -24.203 1.00 88.31 270 ASP A O 1
ATOM 2162 N N . PRO A 1 271 ? 25.678 -5.700 -24.929 1.00 89.38 271 PRO A N 1
ATOM 2163 C CA . PRO A 1 271 ? 26.346 -5.332 -26.172 1.00 89.38 271 PRO A CA 1
ATOM 2164 C C . PRO A 1 271 ? 25.478 -4.472 -27.094 1.00 89.38 271 PRO A C 1
ATOM 2166 O O . PRO A 1 271 ? 26.013 -3.616 -27.798 1.00 89.38 271 PRO A O 1
ATOM 2169 N N . GLU A 1 272 ? 24.157 -4.668 -27.097 1.00 92.00 272 GLU A N 1
ATOM 2170 C CA . GLU A 1 272 ? 23.234 -3.906 -27.938 1.00 92.00 272 GLU A CA 1
ATOM 2171 C C . GLU A 1 272 ? 23.078 -2.481 -27.418 1.00 92.00 272 GLU A C 1
ATOM 2173 O O . GLU A 1 272 ? 23.160 -1.530 -28.197 1.00 92.00 272 GLU A O 1
ATOM 2178 N N . VAL A 1 273 ? 22.932 -2.312 -26.101 1.00 92.00 273 VAL A N 1
ATOM 2179 C CA . VAL A 1 273 ? 22.893 -0.982 -25.471 1.00 92.00 273 VAL A CA 1
ATOM 2180 C C . VAL A 1 273 ? 24.226 -0.256 -25.669 1.00 92.00 273 VAL A C 1
ATOM 2182 O O . VAL A 1 273 ? 24.244 0.923 -26.024 1.00 92.00 273 VAL A O 1
ATOM 2185 N N . SER A 1 274 ? 25.350 -0.960 -25.513 1.00 90.69 274 SER A N 1
ATOM 2186 C CA . SER A 1 274 ? 26.693 -0.407 -25.739 1.00 90.69 274 SER A CA 1
ATOM 2187 C C . SER A 1 274 ? 26.885 0.065 -27.183 1.00 90.69 274 SER A C 1
ATOM 2189 O O . SER A 1 274 ? 27.389 1.168 -27.425 1.00 90.69 274 SER A O 1
ATOM 2191 N N . ALA A 1 275 ? 26.451 -0.744 -28.154 1.00 91.75 275 ALA A N 1
ATOM 2192 C CA . ALA A 1 275 ? 26.494 -0.398 -29.571 1.00 91.75 275 ALA A CA 1
ATOM 2193 C C . ALA A 1 275 ? 25.575 0.792 -29.891 1.00 91.75 275 ALA A C 1
ATOM 2195 O O . ALA A 1 275 ? 25.992 1.716 -30.593 1.00 91.75 275 ALA A O 1
ATOM 2196 N N . ALA A 1 276 ? 24.359 0.805 -29.336 1.00 93.25 276 ALA A N 1
ATOM 2197 C CA . ALA A 1 276 ? 23.397 1.887 -29.509 1.00 93.25 276 ALA A CA 1
ATOM 2198 C C . ALA A 1 276 ? 23.943 3.219 -28.976 1.00 93.25 276 ALA A C 1
ATOM 2200 O O . ALA A 1 276 ? 23.945 4.206 -29.709 1.00 93.25 276 ALA A O 1
ATOM 2201 N N . LEU A 1 277 ? 24.492 3.238 -27.758 1.00 92.19 277 LEU A N 1
ATOM 2202 C CA . LEU A 1 277 ? 25.121 4.426 -27.173 1.00 92.19 277 LEU A CA 1
ATOM 2203 C C . LEU A 1 277 ? 26.305 4.905 -28.023 1.00 92.19 277 LEU A C 1
ATOM 2205 O O . LEU A 1 277 ? 26.374 6.080 -28.379 1.00 92.19 277 LEU A O 1
ATOM 2209 N N . THR A 1 278 ? 27.195 3.993 -28.425 1.00 88.38 278 THR A N 1
ATOM 2210 C CA . THR A 1 278 ? 28.379 4.329 -29.238 1.00 88.38 278 THR A CA 1
ATOM 2211 C C . THR A 1 278 ? 27.994 4.934 -30.589 1.00 88.38 278 THR A C 1
ATOM 2213 O O . THR A 1 278 ? 28.656 5.858 -31.053 1.00 88.38 278 THR A O 1
ATOM 2216 N N . SER A 1 279 ? 26.898 4.474 -31.204 1.00 90.00 279 SER A N 1
ATOM 2217 C CA . SER A 1 279 ? 26.431 4.983 -32.503 1.00 90.00 279 SER A CA 1
ATOM 2218 C C . SER A 1 279 ? 26.065 6.475 -32.501 1.00 90.00 279 SER A C 1
ATOM 2220 O O . SER A 1 279 ? 26.067 7.111 -33.554 1.00 90.00 279 SER A O 1
ATOM 2222 N N . THR A 1 280 ? 25.788 7.046 -31.324 1.00 87.62 280 THR A N 1
ATOM 2223 C CA . THR A 1 280 ? 25.406 8.458 -31.164 1.00 87.62 280 THR A CA 1
ATOM 2224 C C . THR A 1 280 ? 26.602 9.396 -30.950 1.00 87.62 280 THR A C 1
ATOM 2226 O O . THR A 1 280 ? 26.465 10.610 -31.117 1.00 87.62 280 THR A O 1
ATOM 2229 N N . ILE A 1 281 ? 27.777 8.854 -30.607 1.00 85.44 281 ILE A N 1
ATOM 2230 C CA . ILE A 1 281 ? 28.985 9.626 -30.288 1.00 85.44 281 ILE A CA 1
ATOM 2231 C C . ILE A 1 281 ? 29.765 9.890 -31.575 1.00 85.44 281 ILE A C 1
ATOM 2233 O O . ILE A 1 281 ? 30.200 8.965 -32.260 1.00 85.44 281 ILE A O 1
ATOM 2237 N N . LYS A 1 282 ? 29.966 11.168 -31.911 1.00 76.94 282 LYS A N 1
ATOM 2238 C CA . LYS A 1 282 ? 30.728 11.580 -33.101 1.00 76.94 282 LYS A CA 1
ATOM 2239 C C . LYS A 1 282 ? 32.192 11.842 -32.769 1.00 76.94 282 LYS A C 1
ATOM 2241 O O . LYS A 1 282 ? 33.047 11.700 -33.642 1.00 76.94 282 LYS A O 1
ATOM 2246 N N . THR A 1 283 ? 32.479 12.203 -31.518 1.00 69.75 283 THR A N 1
ATOM 2247 C CA . THR A 1 283 ? 33.819 12.578 -31.062 1.00 69.75 283 THR A CA 1
ATOM 2248 C C . THR A 1 283 ? 34.220 11.739 -29.852 1.00 69.75 283 THR A C 1
ATOM 2250 O O . THR A 1 283 ? 33.709 11.932 -28.755 1.00 69.75 283 THR A O 1
ATOM 2253 N N . PHE A 1 284 ? 35.161 10.809 -30.029 1.00 61.38 284 PHE A N 1
ATOM 2254 C CA . PHE A 1 284 ? 35.686 10.005 -28.923 1.00 61.38 284 PHE A CA 1
ATOM 2255 C C . PHE A 1 284 ? 36.659 10.840 -28.077 1.00 61.38 284 PHE A C 1
ATOM 2257 O O . PHE A 1 284 ? 37.712 11.256 -28.569 1.00 61.38 284 PHE A O 1
ATOM 2264 N N . THR A 1 285 ? 36.330 11.082 -26.807 1.00 60.38 285 THR A N 1
ATOM 2265 C CA . THR A 1 285 ? 37.217 11.739 -25.833 1.00 60.38 285 THR A CA 1
ATOM 2266 C C . THR A 1 285 ? 37.662 10.741 -24.758 1.00 60.38 285 THR A C 1
ATOM 2268 O O . THR A 1 285 ? 37.192 9.608 -24.689 1.00 60.38 285 THR A O 1
ATOM 2271 N N . LYS A 1 286 ? 38.610 11.132 -23.895 1.00 53.50 286 LYS A N 1
ATOM 2272 C CA . LYS A 1 286 ? 39.083 10.283 -22.780 1.00 53.50 286 LYS A CA 1
ATOM 2273 C C . LYS A 1 286 ? 37.990 9.937 -21.758 1.00 53.50 286 LYS A C 1
ATOM 2275 O O . LYS A 1 286 ? 38.193 9.030 -20.967 1.00 53.50 286 LYS A O 1
ATOM 2280 N N . GLU A 1 287 ? 36.878 10.665 -21.771 1.00 53.28 287 GLU A N 1
ATOM 2281 C CA . GLU A 1 287 ? 35.712 10.466 -20.900 1.00 53.28 287 GLU A CA 1
ATOM 2282 C C . GLU A 1 287 ? 34.734 9.423 -21.468 1.00 53.28 287 GLU A C 1
ATOM 2284 O O . GLU A 1 287 ? 33.796 9.026 -20.786 1.00 53.28 287 GLU A O 1
ATOM 2289 N N . THR A 1 288 ? 34.958 8.969 -22.707 1.00 51.28 288 THR A N 1
ATOM 2290 C CA . THR A 1 288 ? 34.153 7.953 -23.401 1.00 51.28 288 THR A CA 1
ATOM 2291 C C . THR A 1 288 ? 34.497 6.512 -22.973 1.00 51.28 288 THR A C 1
ATOM 2293 O O . THR A 1 288 ? 33.796 5.588 -23.375 1.00 51.28 288 THR A O 1
ATOM 2296 N N . PHE A 1 289 ? 35.547 6.311 -22.160 1.00 47.53 289 PHE A N 1
ATOM 2297 C CA . PHE A 1 289 ? 36.020 5.009 -21.660 1.00 47.53 289 PHE A CA 1
ATOM 2298 C C . PHE A 1 289 ? 36.066 4.955 -20.126 1.00 47.53 289 PHE A C 1
ATOM 2300 O O . PHE A 1 289 ? 36.510 5.945 -19.497 1.00 47.53 289 PHE A O 1
#

Secondary structure (DSSP, 8-state):
--HHHHHHHHTTS-HHHHHHHHTSTTTTS-HHHHHHHHHH-TTHHHHHHH----HHHHHHHHHHHHHHHHT--SHHHHHHIIIIITTTTGGG--TTTTSHHHHTTS-HHHHHHHHHHHHHT---TT-SS-HHHHHHHHHHHHHTSSSSTT--TT-TTT--S-HHHHHHGGGGGG--HHHHHHHS-HHHHHHHHT-HHHHHHH--TTS-HHHHHHHHHHHHHH-TT--GGGS-HHHHT-TTS-HHHHHTS-HHHHHHHHHHHHHHHSS---HHHHHHHHHH-SS--GGG-

Sequence (289 aa):
LPPTRKSELLNTISTSELSQFLNQPGAISNSSDICIIFSNYNNTPSFLENEDVPDDVRRIILPCVWPLALNSNRRSEVDLWFNVRLRNYLRFLTKDLISFNKVQNSSCLAFQKLVFFMGKIFTYTSSEFGQEDVYTTIRSFLKAGSGARCYNPSDPELNSTSWFVSYIGSFVTFITLDDLTSFISISQLEIFLEDNSNLELFNNTAISKYVTGYYITQLYAFNPNFSLFKLPGSLLCSSDIPSSVFSSLTESETMVILEKLKTFCNGTEDPEVSAALTSTIKTFTKETF

pLDDT: mean 92.94, std 8.28, range [47.53, 98.62]

Organism: Poecilia formosa (NCBI:txid48698)

Foldseek 3Di:
DPLVVVLVVLQVDDLVNVQVQLQDPPSLVDLVVLLSSLVSHPCLQVNLQPPDHDPVSLLSNCVSCLLVLQADADLVSVCSVPVGRCVVNVLNDALVCLALVNNLNGHLNNQLVVLCCLLPPHDCVVYPDDLVSNVVNLLSSLLVDPAQPQADCPDPVRPDLCSCCSRCQSPQLVDDPCSVCRNHPLVGLLSNLLPLNVLVSLLDPSHDLSNLLVSQLSPCVSPVQPQLVSHDLQSLQRPSNDLVNLLVDAQVVLLVSQVSCCVRVVGHPDPSNVVSSVNRHPDDDPSND